Protein AF-A0A1Q7Z2W2-F1 (afdb_monomer_lite)

Structure (mmCIF, N/CA/C/O backbone):
data_AF-A0A1Q7Z2W2-F1
#
_entry.id   AF-A0A1Q7Z2W2-F1
#
loop_
_atom_site.group_PDB
_atom_site.id
_atom_site.type_symbol
_atom_site.label_atom_id
_atom_site.label_alt_id
_atom_site.label_comp_id
_atom_site.label_asym_id
_atom_site.label_entity_id
_atom_site.label_seq_id
_atom_site.pdbx_PDB_ins_code
_atom_site.Cartn_x
_atom_site.Cartn_y
_atom_site.Cartn_z
_atom_site.occupancy
_atom_site.B_iso_or_equiv
_atom_site.auth_seq_id
_atom_site.auth_comp_id
_atom_site.auth_asym_id
_atom_site.auth_atom_id
_atom_site.pdbx_PDB_model_num
ATOM 1 N N . MET A 1 1 ? -22.120 -17.305 -30.025 1.00 32.44 1 MET A N 1
ATOM 2 C CA . MET A 1 1 ? -21.123 -16.237 -29.806 1.00 32.44 1 MET A CA 1
ATOM 3 C C . MET A 1 1 ? -21.026 -16.032 -28.309 1.00 32.44 1 MET A C 1
ATOM 5 O O . MET A 1 1 ? -21.977 -15.545 -27.718 1.00 32.44 1 MET A O 1
ATOM 9 N N . ALA A 1 2 ? -19.974 -16.575 -27.697 1.00 29.53 2 ALA A N 1
ATOM 10 C CA . ALA A 1 2 ? -19.831 -16.630 -26.249 1.00 29.53 2 ALA A CA 1
ATOM 11 C C . ALA A 1 2 ? -19.408 -15.259 -25.716 1.00 29.53 2 ALA A C 1
ATOM 13 O O . ALA A 1 2 ? -18.370 -14.720 -26.095 1.00 29.53 2 ALA A O 1
ATOM 14 N N . THR A 1 3 ? -20.251 -14.703 -24.859 1.00 30.44 3 THR A N 1
ATOM 15 C CA . THR A 1 3 ? -20.021 -13.494 -24.083 1.00 30.44 3 THR A CA 1
ATOM 16 C C . THR A 1 3 ? -18.772 -13.697 -23.227 1.00 30.44 3 THR A C 1
ATOM 18 O O . THR A 1 3 ? -18.761 -14.539 -22.330 1.00 30.44 3 THR A O 1
ATOM 21 N N . HIS A 1 4 ? -17.702 -12.951 -23.507 1.00 30.05 4 HIS A N 1
ATOM 22 C CA . HIS A 1 4 ? -16.549 -12.848 -22.618 1.00 30.05 4 HIS A CA 1
ATOM 23 C C . HIS A 1 4 ? -16.972 -12.107 -21.347 1.00 30.05 4 HIS A C 1
ATOM 25 O O . HIS A 1 4 ? -16.803 -10.898 -21.219 1.00 30.05 4 HIS A O 1
ATOM 31 N N . MET A 1 5 ? -17.537 -12.847 -20.398 1.00 27.75 5 MET A N 1
ATOM 32 C CA . MET A 1 5 ? -17.659 -12.410 -19.016 1.00 27.75 5 MET A CA 1
ATOM 33 C C . MET A 1 5 ? -16.252 -12.494 -18.419 1.00 27.75 5 MET A C 1
ATOM 35 O O . MET A 1 5 ? -15.812 -13.532 -17.931 1.00 27.75 5 MET A O 1
ATOM 39 N N . LYS A 1 6 ? -15.493 -11.408 -18.578 1.00 29.56 6 LYS A N 1
ATOM 40 C CA . LYS A 1 6 ? -14.236 -11.179 -17.872 1.00 29.56 6 LYS A CA 1
ATOM 41 C C . LYS A 1 6 ? -14.623 -11.085 -16.396 1.00 29.56 6 LYS A C 1
ATOM 43 O O . LYS A 1 6 ? -15.075 -10.034 -15.958 1.00 29.56 6 LYS A O 1
ATOM 48 N N . ALA A 1 7 ? -14.568 -12.201 -15.671 1.00 31.08 7 ALA A N 1
ATOM 49 C CA . ALA A 1 7 ? -14.682 -12.171 -14.222 1.00 31.08 7 ALA A CA 1
ATOM 50 C C . ALA A 1 7 ? -13.607 -11.192 -13.736 1.00 31.08 7 ALA A C 1
ATOM 52 O O . ALA A 1 7 ? -12.415 -11.444 -13.935 1.00 31.08 7 ALA A O 1
ATOM 53 N N . LEU A 1 8 ? -14.022 -10.033 -13.215 1.00 37.69 8 LEU A N 1
ATOM 54 C CA . LEU A 1 8 ? -13.136 -9.223 -12.397 1.00 37.69 8 LEU A CA 1
ATOM 55 C C . LEU A 1 8 ? -12.717 -10.150 -11.258 1.00 37.69 8 LEU A C 1
ATOM 57 O O . LEU A 1 8 ? -13.549 -10.572 -10.463 1.00 37.69 8 LEU A O 1
ATOM 61 N N . VAL A 1 9 ? -11.452 -10.552 -11.245 1.00 58.72 9 VAL A N 1
ATOM 62 C CA . VAL A 1 9 ? -10.851 -11.030 -10.007 1.00 58.72 9 VAL A CA 1
ATOM 63 C C . VAL A 1 9 ? -10.760 -9.784 -9.140 1.00 58.72 9 VAL A C 1
ATOM 65 O O . VAL A 1 9 ? -10.160 -8.800 -9.584 1.00 58.72 9 VAL A O 1
ATOM 68 N N . ASP A 1 10 ? -11.406 -9.803 -7.976 1.00 72.56 10 ASP A N 1
ATOM 69 C CA . ASP A 1 10 ? -11.333 -8.700 -7.022 1.00 72.56 10 ASP A CA 1
ATOM 70 C C . ASP A 1 10 ? -9.851 -8.390 -6.760 1.00 72.56 10 ASP A C 1
ATOM 72 O O . ASP A 1 10 ? -9.063 -9.267 -6.398 1.00 72.56 10 ASP A O 1
ATOM 76 N N . LYS A 1 11 ? -9.445 -7.147 -7.039 1.00 87.06 11 LYS A N 1
ATOM 77 C CA . LYS A 1 11 ? -8.100 -6.649 -6.733 1.00 87.06 11 LYS A CA 1
ATOM 78 C C . LYS A 1 11 ? -7.942 -6.409 -5.237 1.00 87.06 11 LYS A C 1
ATOM 80 O O . LYS A 1 11 ? -6.812 -6.417 -4.774 1.00 87.06 11 LYS A O 1
ATOM 85 N N . VAL A 1 12 ? -9.038 -6.183 -4.515 1.00 92.31 12 VAL A N 1
ATOM 86 C CA . VAL A 1 12 ? -9.059 -5.982 -3.067 1.00 92.31 12 VAL A CA 1
ATOM 87 C C . VAL A 1 12 ? -9.674 -7.207 -2.403 1.00 92.31 12 VAL A C 1
ATOM 89 O O . VAL A 1 12 ? -10.854 -7.491 -2.590 1.00 92.31 12 VAL A O 1
ATOM 92 N N . THR A 1 13 ? -8.888 -7.920 -1.603 1.00 92.19 13 THR A N 1
ATOM 93 C CA . THR A 1 13 ? -9.351 -9.079 -0.828 1.00 92.19 13 THR A CA 1
ATOM 94 C C . THR A 1 13 ? -9.286 -8.757 0.656 1.00 92.19 13 THR A C 1
ATOM 96 O O . THR A 1 13 ? -8.299 -8.201 1.115 1.00 92.19 13 THR A O 1
ATOM 99 N N . ILE A 1 14 ? -10.316 -9.102 1.431 1.00 91.06 14 ILE A N 1
ATOM 100 C CA . ILE A 1 14 ? -10.245 -9.042 2.898 1.00 91.06 14 ILE A CA 1
ATOM 101 C C . ILE A 1 14 ? -9.836 -10.422 3.402 1.00 91.06 14 ILE A C 1
ATOM 103 O O . ILE A 1 14 ? -10.553 -11.398 3.177 1.00 91.06 14 ILE A O 1
ATOM 107 N N . GLU A 1 15 ? -8.710 -10.500 4.103 1.00 89.81 15 GLU A N 1
ATOM 108 C CA . GLU A 1 15 ? -8.291 -11.741 4.750 1.00 89.81 15 GLU A CA 1
ATOM 109 C C . GLU A 1 15 ? -9.184 -12.039 5.966 1.00 89.81 15 GLU A C 1
ATOM 111 O O . GLU A 1 15 ? -9.607 -11.121 6.679 1.00 89.81 15 GLU A O 1
ATOM 116 N N . PRO A 1 16 ? -9.494 -13.316 6.247 1.00 83.75 16 PRO A N 1
ATOM 117 C CA . PRO A 1 16 ? -10.268 -13.668 7.422 1.00 83.75 16 PRO A CA 1
ATOM 118 C C . PRO A 1 16 ? -9.488 -13.311 8.690 1.00 83.75 16 PRO A C 1
ATOM 120 O O . PRO A 1 16 ? -8.269 -13.484 8.774 1.00 83.75 16 PRO A O 1
ATOM 123 N N . SER A 1 17 ? -10.200 -12.862 9.723 1.00 81.12 17 SER A N 1
ATOM 124 C CA . SER A 1 17 ? -9.575 -12.699 11.033 1.00 81.12 17 SER A CA 1
ATOM 125 C C . SER A 1 17 ? -9.292 -14.073 11.635 1.00 81.12 17 SER A C 1
ATOM 127 O O . SER A 1 17 ? -10.211 -14.801 12.006 1.00 81.12 17 SER A O 1
ATOM 129 N N . LEU A 1 18 ? -8.010 -14.435 11.702 1.00 74.44 18 LEU A N 1
ATOM 130 C CA . LEU A 1 18 ? -7.553 -15.746 12.180 1.00 74.44 18 LEU A CA 1
ATOM 131 C C . LEU A 1 18 ? -7.418 -15.833 13.708 1.00 74.44 18 LEU A C 1
ATOM 133 O O . LEU A 1 18 ? -7.233 -16.927 14.230 1.00 74.44 18 LEU A O 1
ATOM 137 N N . LEU A 1 19 ? -7.460 -14.696 14.411 1.00 69.50 19 LEU A N 1
ATOM 138 C CA . LEU A 1 19 ? -7.293 -14.634 15.867 1.00 69.50 19 LEU A CA 1
ATOM 139 C C . LEU A 1 19 ? -8.653 -14.579 16.566 1.00 69.50 19 LEU A C 1
ATOM 141 O O . LEU A 1 19 ? -8.995 -15.474 17.335 1.00 69.50 19 LEU A O 1
ATOM 145 N N . THR A 1 20 ? -9.447 -13.559 16.234 1.00 77.44 20 THR A N 1
ATOM 146 C CA . THR A 1 20 ? -10.735 -13.283 16.879 1.00 77.44 20 THR A CA 1
ATOM 147 C C . THR A 1 20 ? -11.716 -12.718 15.853 1.00 77.44 20 THR A C 1
ATOM 149 O O . THR A 1 20 ? -11.325 -11.834 15.085 1.00 77.44 20 THR A O 1
ATOM 152 N N . PRO A 1 21 ? -12.985 -13.164 15.813 1.00 83.94 21 PRO A N 1
ATOM 153 C CA . PRO A 1 21 ? -13.994 -12.544 14.960 1.00 83.94 21 PRO A CA 1
ATOM 154 C C . PRO A 1 21 ? -14.099 -11.038 15.224 1.00 83.94 21 PRO A C 1
ATOM 156 O O . PRO A 1 21 ? -14.166 -10.610 16.376 1.00 83.94 21 PRO A O 1
ATOM 159 N N . LEU A 1 22 ? -14.122 -10.234 14.160 1.00 89.75 22 LEU A N 1
ATOM 160 C CA . LEU A 1 22 ? -14.329 -8.794 14.293 1.00 89.75 22 LEU A CA 1
ATOM 161 C C . LEU A 1 22 ? -15.770 -8.504 14.744 1.00 89.75 22 LEU A C 1
ATOM 163 O O . LEU A 1 22 ? -16.691 -9.187 14.284 1.00 89.75 22 LEU A O 1
ATOM 167 N N . PRO A 1 23 ? -16.001 -7.463 15.567 1.00 93.88 23 PRO A N 1
ATOM 168 C CA . PRO A 1 23 ? -17.350 -6.978 15.829 1.00 93.88 23 PRO A CA 1
ATOM 169 C C . PRO A 1 23 ? -18.078 -6.656 14.520 1.00 93.88 23 PRO A C 1
ATOM 171 O O . PRO A 1 23 ? -17.472 -6.118 13.591 1.00 93.88 23 PRO A O 1
ATOM 174 N N . GLU A 1 24 ? -19.384 -6.921 14.460 1.00 93.69 24 GLU A N 1
ATOM 175 C CA . GLU A 1 24 ? -20.184 -6.744 13.238 1.00 93.69 24 GLU A CA 1
ATOM 176 C C . GLU A 1 24 ? -20.047 -5.334 12.647 1.00 93.69 24 GLU A C 1
ATOM 178 O O . GLU A 1 24 ? -19.839 -5.182 11.445 1.00 93.69 24 GLU A O 1
ATOM 183 N N . SER A 1 25 ? -20.061 -4.300 13.494 1.00 94.12 25 SER A N 1
ATOM 184 C CA . SER A 1 25 ? -19.885 -2.910 13.058 1.00 94.12 25 SER A CA 1
ATOM 185 C C . SER A 1 25 ? -18.549 -2.667 12.347 1.00 94.12 25 SER A C 1
ATOM 187 O O . SER A 1 25 ? -18.505 -1.935 11.360 1.00 94.12 25 SER A O 1
ATOM 189 N N . VAL A 1 26 ? -17.474 -3.315 12.804 1.00 94.06 26 VAL A N 1
ATOM 190 C CA . VAL A 1 26 ? -16.140 -3.229 12.191 1.00 94.06 26 VAL A CA 1
ATOM 191 C C . VAL A 1 26 ? -16.108 -4.018 10.890 1.00 94.06 26 VAL A C 1
ATOM 193 O O . VAL A 1 26 ? -15.628 -3.504 9.887 1.00 94.06 26 VAL A O 1
ATOM 196 N N . ALA A 1 27 ? -16.664 -5.231 10.871 1.00 93.81 27 ALA A N 1
ATOM 197 C CA . ALA A 1 27 ? -16.719 -6.057 9.667 1.00 93.81 27 ALA A CA 1
ATOM 198 C C . ALA A 1 27 ? -17.516 -5.379 8.534 1.00 93.81 27 ALA A C 1
ATOM 200 O O . ALA A 1 27 ? -17.088 -5.388 7.379 1.00 93.81 27 ALA A O 1
ATOM 201 N N . VAL A 1 28 ? -18.647 -4.742 8.862 1.00 95.06 28 VAL A N 1
ATOM 202 C CA . VAL A 1 28 ? -19.463 -3.973 7.909 1.00 95.06 28 VAL A CA 1
ATOM 203 C C . VAL A 1 28 ? -18.706 -2.748 7.398 1.00 95.06 28 VAL A C 1
ATOM 205 O O . VAL A 1 28 ? -18.679 -2.517 6.187 1.00 95.06 28 VAL A O 1
ATOM 208 N N . ALA A 1 29 ? -18.066 -1.982 8.289 1.00 95.31 29 ALA A N 1
ATOM 209 C CA . ALA A 1 29 ? -17.251 -0.836 7.895 1.00 95.31 29 ALA A CA 1
ATOM 210 C C . ALA A 1 29 ? -16.102 -1.266 6.972 1.00 95.31 29 ALA A C 1
ATOM 212 O O . ALA A 1 29 ? -15.939 -0.693 5.898 1.00 95.31 29 ALA A O 1
ATOM 213 N N . LEU A 1 30 ? -15.376 -2.324 7.337 1.00 95.38 30 LEU A N 1
ATOM 214 C CA . LEU A 1 30 ? -14.264 -2.858 6.559 1.00 95.38 30 LEU A CA 1
ATOM 215 C C . LEU A 1 30 ? -14.704 -3.301 5.163 1.00 95.38 30 LEU A C 1
ATOM 217 O O . LEU A 1 30 ? -14.084 -2.923 4.174 1.00 95.38 30 LEU A O 1
ATOM 221 N N . LYS A 1 31 ? -15.814 -4.043 5.064 1.00 95.06 31 LYS A N 1
ATOM 222 C CA . LYS A 1 31 ? -16.372 -4.472 3.776 1.00 95.06 31 LYS A CA 1
ATOM 223 C C . LYS A 1 31 ? -16.754 -3.285 2.895 1.00 95.06 31 LYS A C 1
ATOM 225 O O . LYS A 1 31 ? -16.472 -3.297 1.697 1.00 95.06 31 LYS A O 1
ATOM 230 N N . ARG A 1 32 ? -17.377 -2.258 3.481 1.00 96.31 32 ARG A N 1
ATOM 231 C CA . ARG A 1 32 ? -17.720 -1.023 2.767 1.00 96.31 32 ARG A CA 1
ATOM 232 C C . ARG A 1 32 ? -16.467 -0.336 2.229 1.00 96.31 32 ARG A C 1
ATOM 234 O O . ARG A 1 32 ? -16.436 -0.016 1.047 1.00 96.31 32 ARG A O 1
ATOM 241 N N . GLN A 1 33 ? -15.436 -0.164 3.058 1.00 96.50 33 GLN A N 1
ATOM 242 C CA . GLN A 1 33 ? -14.217 0.523 2.627 1.00 96.50 33 GLN A CA 1
ATOM 243 C C . GLN A 1 33 ? -13.388 -0.289 1.630 1.00 96.50 33 GLN A C 1
ATOM 245 O O . GLN A 1 33 ? -12.864 0.282 0.683 1.00 96.50 33 GLN A O 1
ATOM 250 N N . ALA A 1 34 ? -13.332 -1.615 1.758 1.00 96.00 34 ALA A N 1
ATOM 251 C CA . ALA A 1 34 ? -12.696 -2.466 0.752 1.00 96.00 34 ALA A CA 1
ATOM 252 C C . ALA A 1 34 ? -13.410 -2.378 -0.608 1.00 96.00 34 ALA A C 1
ATOM 254 O O . ALA A 1 34 ? -12.756 -2.339 -1.647 1.00 96.00 34 ALA A O 1
ATOM 255 N N . THR A 1 35 ? -14.745 -2.288 -0.603 1.00 95.44 35 THR A N 1
ATOM 256 C CA . THR A 1 35 ? -15.536 -2.081 -1.828 1.00 95.44 35 THR A CA 1
ATOM 257 C C . THR A 1 35 ? -15.238 -0.711 -2.444 1.00 95.44 35 THR A C 1
ATOM 259 O O . THR A 1 35 ? -14.954 -0.626 -3.634 1.00 95.44 35 THR A O 1
ATOM 262 N N . ALA A 1 36 ? -15.215 0.351 -1.634 1.00 95.06 36 ALA A N 1
ATOM 263 C CA . ALA A 1 36 ? -14.870 1.692 -2.105 1.00 95.06 36 ALA A CA 1
ATOM 264 C C . ALA A 1 36 ? -13.437 1.757 -2.668 1.00 95.06 36 ALA A C 1
ATOM 266 O O . ALA A 1 36 ? -13.207 2.347 -3.721 1.00 95.06 36 ALA A O 1
ATOM 267 N N . LEU A 1 37 ? -12.476 1.092 -2.018 1.00 96.00 37 LEU A N 1
ATOM 268 C CA . LEU A 1 37 ? -11.104 0.973 -2.511 1.00 96.00 37 LEU A CA 1
ATOM 269 C C . LEU A 1 37 ? -11.056 0.230 -3.854 1.00 96.00 37 LEU A C 1
ATOM 271 O O . LEU A 1 37 ? -10.402 0.688 -4.788 1.00 96.00 37 LEU A O 1
ATOM 275 N N . GLN A 1 38 ? -11.796 -0.873 -3.988 1.00 95.44 38 GLN A N 1
ATOM 276 C CA . GLN A 1 38 ? -11.903 -1.635 -5.235 1.00 95.44 38 GLN A CA 1
ATOM 277 C C . GLN A 1 38 ? -12.439 -0.783 -6.397 1.00 95.44 38 GLN A C 1
ATOM 279 O O . GLN A 1 38 ? -11.963 -0.920 -7.527 1.00 95.44 38 GLN A O 1
ATOM 284 N N . GLU A 1 39 ? -13.409 0.091 -6.128 1.00 94.06 39 GLU A N 1
ATOM 285 C CA . GLU A 1 39 ? -13.972 1.037 -7.099 1.00 94.06 39 GLU A CA 1
ATOM 286 C C . GLU A 1 39 ? -13.021 2.201 -7.416 1.00 94.06 39 GLU A C 1
ATOM 288 O O . GLU A 1 39 ? -13.049 2.737 -8.525 1.00 94.06 39 GLU A O 1
ATOM 293 N N . ARG A 1 40 ? -12.150 2.567 -6.468 1.00 93.69 40 ARG A N 1
ATOM 294 C CA . ARG A 1 40 ? -11.155 3.637 -6.610 1.00 93.69 40 ARG A CA 1
ATOM 295 C C . ARG A 1 40 ? -9.934 3.221 -7.427 1.00 93.69 40 ARG A C 1
ATOM 297 O O . ARG A 1 40 ? -9.421 4.031 -8.196 1.00 93.69 40 ARG A O 1
ATOM 304 N N . LEU A 1 41 ? -9.475 1.973 -7.295 1.00 94.94 41 LEU A N 1
ATOM 305 C CA . LEU A 1 41 ? -8.249 1.487 -7.944 1.00 94.94 41 LEU A CA 1
ATOM 306 C C . LEU A 1 41 ? -8.162 1.768 -9.458 1.00 94.94 41 LEU A C 1
ATOM 308 O O . LEU A 1 41 ? -7.089 2.161 -9.900 1.00 94.94 41 LEU A O 1
ATOM 312 N N . PRO A 1 42 ? -9.231 1.652 -10.271 1.00 95.31 42 PRO A N 1
ATOM 313 C CA . PRO A 1 42 ? -9.173 2.019 -11.688 1.00 95.31 42 PRO A CA 1
ATOM 314 C C . PRO A 1 42 ? -8.816 3.488 -11.961 1.00 95.31 42 PRO A C 1
ATOM 316 O O . PRO A 1 42 ? -8.213 3.781 -12.993 1.00 95.31 42 PRO A O 1
ATOM 319 N N . LEU A 1 43 ? -9.180 4.415 -11.067 1.00 94.88 43 LEU A N 1
ATOM 320 C CA . LEU A 1 43 ? -8.805 5.829 -11.188 1.00 94.88 43 LEU A CA 1
ATOM 321 C C . LEU A 1 43 ? -7.309 6.009 -10.930 1.00 94.88 43 LEU A C 1
ATOM 323 O O . LEU A 1 43 ? -6.635 6.713 -11.679 1.00 94.88 43 LEU A O 1
ATOM 327 N N . LEU A 1 44 ? -6.791 5.314 -9.916 1.00 95.75 44 LEU A N 1
ATOM 328 C CA . LEU A 1 44 ? -5.368 5.307 -9.600 1.00 95.75 44 LEU A CA 1
ATOM 329 C C . LEU A 1 44 ? -4.554 4.625 -10.713 1.00 95.75 44 LEU A C 1
ATOM 331 O O . LEU A 1 44 ? -3.544 5.172 -11.141 1.00 95.75 44 LEU A O 1
ATOM 335 N N . ASP A 1 45 ? -5.033 3.500 -11.257 1.00 96.75 45 ASP A N 1
ATOM 336 C CA . ASP A 1 45 ? -4.437 2.825 -12.420 1.00 96.75 45 ASP A CA 1
ATOM 337 C C . ASP A 1 45 ? -4.317 3.789 -13.617 1.00 96.75 45 ASP A C 1
ATOM 339 O O . ASP A 1 45 ? -3.297 3.824 -14.310 1.00 96.75 45 ASP A O 1
ATOM 343 N N . ALA A 1 46 ? -5.367 4.581 -13.867 1.00 96.88 46 ALA A N 1
ATOM 344 C CA . ALA A 1 46 ? -5.394 5.557 -14.951 1.00 96.88 46 ALA A CA 1
ATOM 345 C C . ALA A 1 46 ? -4.413 6.715 -14.717 1.00 96.88 46 ALA A C 1
ATOM 347 O O . ALA A 1 46 ? -3.709 7.101 -15.650 1.00 96.88 46 ALA A O 1
ATOM 348 N N . GLU A 1 47 ? -4.337 7.244 -13.492 1.00 97.12 47 GLU A N 1
ATOM 349 C CA . GLU A 1 47 ? -3.406 8.322 -13.135 1.00 97.12 47 GLU A CA 1
ATOM 350 C C . GLU A 1 47 ? -1.942 7.857 -13.197 1.00 97.12 47 GLU A C 1
ATOM 352 O O . GLU A 1 47 ? -1.086 8.554 -13.743 1.00 97.12 47 GLU A O 1
ATOM 357 N N . LEU A 1 48 ? -1.658 6.648 -12.708 1.00 96.25 48 LEU A N 1
ATOM 358 C CA . LEU A 1 48 ? -0.332 6.038 -12.772 1.00 96.25 48 LEU A CA 1
ATOM 359 C C . LEU A 1 48 ? 0.023 5.581 -14.191 1.00 96.25 48 LEU A C 1
ATOM 361 O O . LEU A 1 48 ? 1.199 5.427 -14.513 1.00 96.25 48 LEU A O 1
ATOM 365 N N . GLY A 1 49 ? -0.957 5.305 -15.053 1.00 95.81 49 GLY A N 1
ATOM 366 C CA . GLY A 1 49 ? -0.746 4.668 -16.357 1.00 95.81 49 GLY A CA 1
ATOM 367 C C . GLY A 1 49 ? -0.144 3.257 -16.257 1.00 95.81 49 GLY A C 1
ATOM 368 O O . GLY A 1 49 ? 0.487 2.786 -17.206 1.00 95.81 49 GLY A O 1
ATOM 369 N N . LEU A 1 50 ? -0.281 2.616 -15.096 1.00 95.31 50 LEU A N 1
ATOM 370 C CA . LEU A 1 50 ? 0.164 1.264 -14.765 1.00 95.31 50 LEU A CA 1
ATOM 371 C C . LEU A 1 50 ? -0.910 0.602 -13.906 1.00 95.31 50 LEU A C 1
ATOM 373 O O . LEU A 1 50 ? -1.687 1.271 -13.238 1.00 95.31 50 LEU A O 1
ATOM 377 N N . VAL A 1 51 ? -0.950 -0.725 -13.925 1.00 93.56 51 VAL A N 1
ATOM 378 C CA . VAL A 1 51 ? -1.903 -1.486 -13.117 1.00 93.56 51 VAL A CA 1
ATOM 379 C C . VAL A 1 51 ? -1.365 -1.561 -11.688 1.00 93.56 51 VAL A C 1
ATOM 381 O O . VAL A 1 51 ? -0.307 -2.140 -11.460 1.00 93.56 51 VAL A O 1
ATOM 384 N N . TYR A 1 52 ? -2.100 -1.006 -10.728 1.00 94.88 52 TYR A N 1
ATOM 385 C CA . TYR A 1 52 ? -1.802 -1.120 -9.304 1.00 94.88 52 TYR A CA 1
ATOM 386 C C . TYR A 1 52 ? -1.867 -2.597 -8.871 1.00 94.88 52 TYR A C 1
ATOM 388 O O . TYR A 1 52 ? -2.763 -3.320 -9.350 1.00 94.88 52 TYR A O 1
ATOM 396 N N . PRO A 1 53 ? -0.943 -3.066 -8.006 1.00 93.00 53 PRO A N 1
ATOM 397 C CA . PRO A 1 53 ? -0.922 -4.451 -7.546 1.00 93.00 53 PRO A CA 1
ATOM 398 C C . PRO A 1 53 ? -2.197 -4.802 -6.759 1.00 93.00 53 PRO A C 1
ATOM 400 O O . PRO A 1 53 ? -2.918 -3.914 -6.305 1.00 93.00 53 PRO A O 1
ATOM 403 N N . PRO A 1 54 ? -2.520 -6.094 -6.588 1.00 93.25 54 PRO A N 1
ATOM 404 C CA . PRO A 1 54 ? -3.589 -6.502 -5.682 1.00 93.25 54 PRO A CA 1
ATOM 405 C C . PRO A 1 54 ? -3.357 -5.970 -4.261 1.00 93.25 54 PRO A C 1
ATOM 407 O O . PRO A 1 54 ? -2.211 -5.866 -3.820 1.00 93.25 54 PRO A O 1
ATOM 410 N N . ILE A 1 55 ? -4.447 -5.672 -3.560 1.00 95.00 55 ILE A N 1
ATOM 411 C CA . ILE A 1 55 ? -4.461 -5.236 -2.168 1.00 95.00 55 ILE A CA 1
ATOM 412 C C . ILE A 1 55 ? -5.132 -6.308 -1.318 1.00 95.00 55 ILE A C 1
ATOM 414 O O . ILE A 1 55 ? -6.245 -6.753 -1.595 1.00 95.00 55 ILE A O 1
ATOM 418 N N . ASP A 1 56 ? -4.473 -6.672 -0.236 1.00 93.12 56 ASP A N 1
ATOM 419 C CA . ASP A 1 56 ? -4.982 -7.567 0.777 1.00 93.12 56 ASP A CA 1
ATOM 420 C C . ASP A 1 56 ? -5.204 -6.797 2.067 1.00 93.12 56 ASP A C 1
ATOM 422 O O . ASP A 1 56 ? -4.276 -6.295 2.694 1.00 93.12 56 ASP A O 1
ATOM 426 N N . VAL A 1 57 ? -6.459 -6.699 2.472 1.00 94.50 57 VAL A N 1
ATOM 427 C CA . VAL A 1 57 ? -6.848 -6.010 3.688 1.00 94.50 57 VAL A CA 1
ATOM 428 C C . VAL A 1 57 ? -6.737 -6.981 4.852 1.00 94.50 57 VAL A C 1
ATOM 430 O O . VAL A 1 57 ? -7.517 -7.932 4.965 1.00 94.50 57 VAL A O 1
ATOM 433 N N . LEU A 1 58 ? -5.766 -6.739 5.729 1.00 92.94 58 LEU A N 1
ATOM 434 C CA . LEU A 1 58 ? -5.553 -7.543 6.922 1.00 92.94 58 LEU A CA 1
ATOM 435 C C . LEU A 1 58 ? -6.362 -6.974 8.097 1.00 92.94 58 LEU A C 1
ATOM 437 O O . LEU A 1 58 ? -6.207 -5.797 8.427 1.00 92.94 58 LEU A O 1
ATOM 441 N N . PRO A 1 59 ? -7.195 -7.785 8.778 1.00 94.00 59 PRO A N 1
ATOM 442 C CA . PRO A 1 59 ? -8.038 -7.349 9.892 1.00 94.00 59 PRO A CA 1
ATOM 443 C C . PRO A 1 59 ? -7.250 -7.212 11.205 1.00 94.00 59 PRO A C 1
ATOM 445 O O . PRO A 1 59 ? -7.652 -7.752 12.235 1.00 94.00 59 PRO A O 1
ATOM 448 N N . VAL A 1 60 ? -6.099 -6.540 11.160 1.00 92.19 60 VAL A N 1
ATOM 449 C CA . VAL A 1 60 ? -5.195 -6.341 12.297 1.00 92.19 60 VAL A CA 1
ATOM 450 C C . VAL A 1 60 ? -4.580 -4.945 12.255 1.00 92.19 60 VAL A C 1
ATOM 452 O O . VAL A 1 60 ? -4.369 -4.402 11.172 1.00 92.19 60 VAL A O 1
ATOM 455 N N . LEU A 1 61 ? -4.245 -4.403 13.423 1.00 90.94 61 LEU A N 1
ATOM 456 C CA . LEU A 1 61 ? -3.248 -3.339 13.547 1.00 90.94 61 LEU A CA 1
ATOM 457 C C . LEU A 1 61 ? -1.846 -3.953 13.449 1.00 90.94 61 LEU A C 1
ATOM 459 O O . LEU A 1 61 ? -1.589 -4.990 14.061 1.00 90.94 61 LEU A O 1
ATOM 463 N N . MET A 1 62 ? -0.947 -3.326 12.694 1.00 87.62 62 MET A N 1
ATOM 464 C CA . MET A 1 62 ? 0.463 -3.706 12.668 1.00 87.62 62 MET A CA 1
ATOM 465 C C . MET A 1 62 ? 1.258 -2.803 13.612 1.00 87.62 62 MET A C 1
ATOM 467 O O . MET A 1 62 ? 1.196 -1.583 13.486 1.00 87.62 62 MET A O 1
ATOM 471 N N . GLU A 1 63 ? 1.987 -3.409 14.545 1.00 81.25 63 GLU A N 1
ATOM 472 C CA . GLU A 1 63 ? 2.718 -2.714 15.609 1.00 81.25 63 GLU A CA 1
ATOM 473 C C . GLU A 1 63 ? 4.224 -2.691 15.323 1.00 81.25 63 GLU A C 1
ATOM 475 O O . GLU A 1 63 ? 4.823 -3.737 15.046 1.00 81.25 63 GLU A O 1
ATOM 480 N N . THR A 1 64 ? 4.859 -1.524 15.452 1.00 71.56 64 THR A N 1
ATOM 481 C CA . THR A 1 64 ? 6.323 -1.408 15.501 1.00 71.56 64 THR A CA 1
ATOM 482 C C . THR A 1 64 ? 6.808 -1.364 16.954 1.00 71.56 64 THR A C 1
ATOM 484 O O . THR A 1 64 ? 6.212 -0.691 17.798 1.00 71.56 64 THR A O 1
ATOM 487 N N . PRO A 1 65 ? 7.896 -2.071 17.312 1.00 65.81 65 PRO A N 1
ATOM 488 C CA . PRO A 1 65 ? 8.450 -1.983 18.659 1.00 65.81 65 PRO A CA 1
ATOM 489 C C . PRO A 1 65 ? 8.847 -0.548 19.028 1.00 65.81 65 PRO A C 1
ATOM 491 O O . PRO A 1 65 ? 9.638 0.094 18.339 1.00 65.81 65 PRO A O 1
ATOM 494 N N . GLY A 1 66 ? 8.313 -0.055 20.149 1.00 60.41 66 GLY A N 1
ATOM 495 C CA . GLY A 1 66 ? 8.639 1.269 20.688 1.00 60.41 66 GLY A CA 1
ATOM 496 C C . GLY A 1 66 ? 7.823 2.432 20.118 1.00 60.41 66 GLY A C 1
ATOM 497 O O . GLY A 1 66 ? 7.999 3.553 20.591 1.00 60.41 66 GLY A O 1
ATOM 498 N N . ASN A 1 67 ? 6.908 2.186 19.177 1.00 63.62 67 ASN A N 1
ATOM 499 C CA . ASN A 1 67 ? 5.989 3.195 18.664 1.00 63.62 67 ASN A CA 1
ATOM 500 C C . ASN A 1 67 ? 4.547 2.664 18.709 1.00 63.62 67 ASN A C 1
ATOM 502 O O . ASN A 1 67 ? 4.282 1.485 18.502 1.00 63.62 67 ASN A O 1
ATOM 506 N N . VAL A 1 68 ? 3.606 3.549 19.035 1.00 55.81 68 VAL A N 1
ATOM 507 C CA . VAL A 1 68 ? 2.162 3.260 18.978 1.00 55.81 68 VAL A CA 1
ATOM 508 C C . VAL A 1 68 ? 1.600 3.616 17.591 1.00 55.81 68 VAL A C 1
ATOM 510 O O . VAL A 1 68 ? 0.428 3.379 17.312 1.00 55.81 68 VAL A O 1
ATOM 513 N N . GLY A 1 69 ? 2.431 4.190 16.714 1.00 61.16 69 GLY A N 1
ATOM 514 C CA . GLY A 1 69 ? 2.107 4.534 15.337 1.00 61.16 69 GLY A CA 1
ATOM 515 C C . GLY A 1 69 ? 1.615 3.329 14.542 1.00 61.16 69 GLY A C 1
ATOM 516 O O . GLY A 1 69 ? 2.169 2.233 14.624 1.00 61.16 69 GLY A O 1
ATOM 517 N N . ALA A 1 70 ? 0.544 3.535 13.783 1.00 72.94 70 ALA A N 1
ATOM 518 C CA . ALA A 1 70 ? 0.004 2.508 12.912 1.00 72.94 70 ALA A CA 1
ATOM 519 C C . ALA A 1 70 ? 0.751 2.502 11.578 1.00 72.94 70 ALA A C 1
ATOM 521 O O . ALA A 1 70 ? 0.659 3.464 10.819 1.00 72.94 70 ALA A O 1
ATOM 522 N N . ILE A 1 71 ? 1.403 1.390 11.235 1.00 84.50 71 ILE A N 1
ATOM 523 C CA . ILE A 1 71 ? 1.748 1.144 9.831 1.00 84.50 71 ILE A CA 1
ATOM 524 C C . ILE A 1 71 ? 0.427 1.039 9.061 1.00 84.50 71 ILE A C 1
ATOM 526 O O . ILE A 1 71 ? -0.470 0.302 9.475 1.00 84.50 71 ILE A O 1
ATOM 530 N N . HIS A 1 72 ? 0.286 1.797 7.971 1.00 90.25 72 HIS A N 1
ATOM 531 C CA . HIS A 1 72 ? -0.964 1.868 7.205 1.00 90.25 72 HIS A CA 1
ATOM 532 C C . HIS A 1 72 ? -1.091 0.765 6.162 1.00 90.25 72 HIS A C 1
ATOM 534 O O . HIS A 1 72 ? -2.158 0.159 6.000 1.00 90.25 72 HIS A O 1
ATOM 540 N N . ALA A 1 73 ? 0.012 0.485 5.485 1.00 91.56 73 ALA A 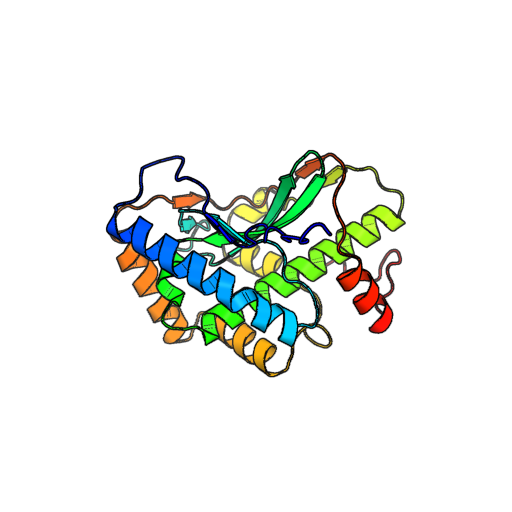N 1
ATOM 541 C CA . ALA A 1 73 ? 0.142 -0.583 4.522 1.00 91.56 73 ALA A CA 1
ATOM 542 C C . ALA A 1 73 ? 1.606 -1.036 4.450 1.00 91.56 73 ALA A C 1
ATOM 544 O O . ALA A 1 73 ? 2.469 -0.473 5.119 1.00 91.56 73 ALA A O 1
ATOM 545 N N . ARG A 1 74 ? 1.855 -2.125 3.726 1.00 87.75 74 ARG A N 1
ATOM 546 C CA . ARG A 1 74 ? 3.200 -2.570 3.363 1.00 87.75 74 ARG A CA 1
ATOM 547 C C . ARG A 1 74 ? 3.161 -3.459 2.135 1.00 87.75 74 ARG A C 1
ATOM 549 O O . ARG A 1 74 ? 2.149 -4.100 1.844 1.00 87.75 74 ARG A O 1
ATOM 556 N N . MET A 1 75 ? 4.313 -3.668 1.516 1.00 87.19 75 MET A N 1
ATOM 557 C CA . MET A 1 75 ? 4.458 -4.700 0.494 1.00 87.19 75 MET A CA 1
ATOM 558 C C . MET A 1 75 ? 4.515 -6.115 1.080 1.00 87.19 75 MET A C 1
ATOM 560 O O . MET A 1 75 ? 5.150 -6.382 2.100 1.00 87.19 75 MET A O 1
ATOM 564 N N . SER A 1 76 ? 3.906 -7.057 0.366 1.00 84.88 76 SER A N 1
ATOM 565 C CA . SER A 1 76 ? 3.945 -8.487 0.660 1.00 84.88 76 SER A CA 1
ATOM 566 C C . SER A 1 76 ? 4.147 -9.321 -0.607 1.00 84.88 76 SER A C 1
ATOM 568 O O . SER A 1 76 ? 3.963 -8.861 -1.738 1.00 84.88 76 SER A O 1
ATOM 570 N N . LEU A 1 77 ? 4.533 -10.583 -0.414 1.00 83.50 77 LEU A N 1
ATOM 571 C CA . LEU A 1 77 ? 4.609 -11.583 -1.473 1.00 83.50 77 LEU A CA 1
ATOM 572 C C . LEU A 1 77 ? 3.541 -12.650 -1.240 1.00 83.50 77 LEU A C 1
ATOM 574 O O . LEU A 1 77 ? 3.583 -13.369 -0.242 1.00 83.50 77 LEU A O 1
ATOM 578 N N . LYS A 1 78 ? 2.618 -12.800 -2.191 1.00 79.94 78 LYS A N 1
ATOM 579 C CA . LYS A 1 78 ? 1.536 -13.786 -2.122 1.00 79.94 78 LYS A CA 1
ATOM 580 C C . LYS A 1 78 ? 1.628 -14.826 -3.216 1.00 79.94 78 LYS A C 1
ATOM 582 O O . LYS A 1 78 ? 1.748 -14.508 -4.396 1.00 79.94 78 LYS A O 1
ATOM 587 N N . SER A 1 79 ? 1.530 -16.089 -2.819 1.00 77.31 79 SER A N 1
ATOM 588 C CA . SER A 1 79 ? 1.528 -17.234 -3.727 1.00 77.31 79 SER A CA 1
ATOM 589 C C . SER A 1 79 ? 0.108 -17.585 -4.149 1.00 77.31 79 SER A C 1
ATOM 591 O O . SER A 1 79 ? -0.693 -18.029 -3.333 1.00 77.31 79 SER A O 1
ATOM 593 N N . PHE A 1 80 ? -0.188 -17.453 -5.439 1.00 68.81 80 PHE A N 1
ATOM 594 C CA . PHE A 1 80 ? -1.451 -17.868 -6.037 1.00 68.81 80 PHE A CA 1
ATOM 595 C C . PHE A 1 80 ? -1.200 -18.913 -7.125 1.00 68.81 80 PHE A C 1
ATOM 597 O O . PHE A 1 80 ? -0.477 -18.660 -8.088 1.00 68.81 80 PHE A O 1
ATOM 604 N N . ALA A 1 81 ? -1.798 -20.100 -6.975 1.00 73.88 81 ALA A N 1
ATOM 605 C CA . ALA A 1 81 ? -1.662 -21.211 -7.925 1.00 73.88 81 ALA A CA 1
ATOM 606 C C . ALA A 1 81 ? -0.194 -21.542 -8.295 1.00 73.88 81 ALA A C 1
ATOM 608 O O . ALA A 1 81 ? 0.124 -21.825 -9.448 1.00 73.88 81 ALA A O 1
ATOM 609 N N . GLY A 1 82 ? 0.718 -21.472 -7.316 1.00 73.69 82 GLY A N 1
ATOM 610 C CA . GLY A 1 82 ? 2.149 -21.743 -7.511 1.00 73.69 82 GLY A CA 1
ATOM 611 C C . GLY A 1 82 ? 2.948 -20.609 -8.165 1.00 73.69 82 GLY A C 1
ATOM 612 O O . GLY A 1 82 ? 4.135 -20.787 -8.437 1.00 73.69 82 GLY A O 1
ATOM 613 N N . ILE A 1 83 ? 2.324 -19.452 -8.407 1.00 77.06 83 ILE A N 1
ATOM 614 C CA . ILE A 1 83 ? 2.989 -18.227 -8.855 1.00 77.06 83 ILE A CA 1
ATOM 615 C C . ILE A 1 83 ? 2.907 -17.205 -7.734 1.00 77.06 83 ILE A C 1
ATOM 617 O O . ILE A 1 83 ? 1.818 -16.821 -7.310 1.00 77.06 83 ILE A O 1
ATOM 621 N N . THR A 1 84 ? 4.055 -16.720 -7.290 1.00 83.50 84 THR A N 1
ATOM 622 C CA . THR A 1 84 ? 4.106 -15.638 -6.315 1.00 83.50 84 THR A CA 1
ATOM 623 C C . THR A 1 84 ? 4.023 -14.308 -7.015 1.00 83.50 84 THR A C 1
ATOM 625 O O . THR A 1 84 ? 4.567 -14.127 -8.101 1.00 83.50 84 THR A O 1
ATOM 628 N N . ARG A 1 85 ? 3.290 -13.381 -6.423 1.00 84.38 85 ARG A N 1
ATOM 629 C CA . ARG A 1 85 ? 3.085 -12.029 -6.916 1.00 84.38 85 ARG A CA 1
ATOM 630 C C . ARG A 1 85 ? 3.331 -11.074 -5.770 1.00 84.38 85 ARG A C 1
ATOM 632 O O . ARG A 1 85 ? 3.182 -11.444 -4.608 1.00 84.38 85 ARG A O 1
ATOM 639 N N . ILE A 1 86 ? 3.702 -9.860 -6.122 1.00 88.12 86 ILE A N 1
ATOM 640 C CA . ILE A 1 86 ? 3.743 -8.775 -5.163 1.00 88.12 86 ILE A CA 1
ATOM 641 C C . ILE A 1 86 ? 2.306 -8.271 -4.943 1.00 88.12 86 ILE A C 1
ATOM 643 O O . ILE A 1 86 ? 1.547 -8.149 -5.908 1.00 88.12 86 ILE A O 1
ATOM 647 N N . ALA A 1 87 ? 1.944 -8.014 -3.691 1.00 90.69 87 ALA A N 1
ATOM 648 C CA . ALA A 1 87 ? 0.671 -7.431 -3.278 1.00 90.69 87 ALA A CA 1
ATOM 649 C C . ALA A 1 87 ? 0.917 -6.382 -2.187 1.00 90.69 87 ALA A C 1
ATOM 651 O O . ALA A 1 87 ? 1.939 -6.433 -1.503 1.00 90.69 87 ALA A O 1
ATOM 652 N N . VAL A 1 88 ? -0.014 -5.453 -2.012 1.00 93.12 88 VAL A N 1
ATOM 653 C CA . VAL A 1 88 ? -0.007 -4.507 -0.889 1.00 93.12 88 VAL A CA 1
ATOM 654 C C . VAL A 1 88 ? -0.863 -5.093 0.225 1.00 93.12 88 VAL A C 1
ATOM 656 O O . VAL A 1 88 ? -2.029 -5.398 0.011 1.00 93.12 88 VAL A O 1
ATOM 659 N N . GLU A 1 89 ? -0.311 -5.256 1.418 1.00 93.31 89 GLU A N 1
ATOM 660 C CA . GLU A 1 89 ? -1.092 -5.514 2.624 1.00 93.31 89 GLU A CA 1
ATOM 661 C C . GLU A 1 89 ? -1.527 -4.178 3.213 1.00 93.31 89 GLU A C 1
ATOM 663 O O . GLU A 1 89 ? -0.689 -3.420 3.684 1.00 93.31 89 GLU A O 1
ATOM 668 N N . MET A 1 90 ? -2.827 -3.892 3.204 1.00 94.75 90 MET A N 1
ATOM 669 C CA . MET A 1 90 ? -3.389 -2.717 3.865 1.00 94.75 90 MET A CA 1
ATOM 670 C C . MET A 1 90 ? -4.011 -3.121 5.199 1.00 94.75 90 MET A C 1
ATOM 672 O O . MET A 1 90 ? -4.733 -4.115 5.285 1.00 94.75 90 MET A O 1
ATOM 676 N N . PHE A 1 91 ? -3.772 -2.351 6.254 1.00 94.31 91 PHE A N 1
ATOM 677 C CA . PHE A 1 91 ? -4.278 -2.691 7.579 1.00 94.31 91 PHE A CA 1
ATOM 678 C C . PHE A 1 91 ? -5.675 -2.104 7.798 1.00 94.31 91 PHE A C 1
ATOM 680 O O . PHE A 1 91 ? -5.931 -0.924 7.556 1.00 94.31 91 PHE A O 1
ATOM 687 N N . ALA A 1 92 ? -6.603 -2.947 8.256 1.00 94.81 92 ALA A N 1
ATOM 688 C CA . ALA A 1 92 ? -8.004 -2.593 8.472 1.00 94.81 92 ALA A CA 1
ATOM 689 C C . ALA A 1 92 ? -8.238 -1.302 9.282 1.00 94.81 92 ALA A C 1
ATOM 691 O O . ALA A 1 92 ? -9.077 -0.513 8.839 1.00 94.81 92 ALA A O 1
ATOM 692 N N . PRO A 1 93 ? -7.546 -1.036 10.413 1.00 94.44 93 PRO A N 1
ATOM 693 C CA . PRO A 1 93 ? -7.728 0.222 11.135 1.00 94.44 93 PRO A CA 1
ATOM 694 C C . PRO A 1 93 ? -7.435 1.442 10.261 1.00 94.44 93 PRO A C 1
ATOM 696 O O . PRO A 1 93 ? -8.222 2.384 10.254 1.00 94.44 93 PRO A O 1
ATOM 699 N N . SER A 1 94 ? -6.368 1.399 9.464 1.00 94.25 94 SER A N 1
ATOM 700 C CA . SER A 1 94 ? -5.995 2.495 8.570 1.00 94.25 94 SER A CA 1
ATOM 701 C C . SER A 1 94 ? -6.982 2.655 7.422 1.00 94.25 94 SER A C 1
ATOM 703 O O . SER A 1 94 ? -7.426 3.767 7.166 1.00 94.25 94 SER A O 1
ATOM 705 N N . LEU A 1 95 ? -7.421 1.564 6.787 1.00 95.56 95 LEU A N 1
ATOM 706 C CA . LEU A 1 95 ? -8.444 1.643 5.736 1.00 95.56 95 LEU A CA 1
ATOM 707 C C . LEU A 1 95 ? -9.770 2.227 6.254 1.00 95.56 95 LEU A C 1
ATOM 709 O O . LEU A 1 95 ? -10.442 2.971 5.543 1.00 95.56 95 LEU A O 1
ATOM 713 N N . ILE A 1 96 ? -10.158 1.898 7.489 1.00 95.62 96 ILE A N 1
ATOM 714 C CA . ILE A 1 96 ? -11.365 2.452 8.109 1.00 95.62 96 ILE A CA 1
ATOM 715 C C . ILE A 1 96 ? -11.173 3.932 8.453 1.00 95.62 96 ILE A C 1
ATOM 717 O O . ILE A 1 96 ? -12.057 4.727 8.145 1.00 95.62 96 ILE A O 1
ATOM 721 N N . ALA A 1 97 ? -10.048 4.304 9.062 1.00 93.88 97 ALA A N 1
ATOM 722 C CA . ALA A 1 97 ? -9.796 5.676 9.500 1.00 93.88 97 ALA A CA 1
ATOM 723 C C . ALA A 1 97 ? -9.570 6.647 8.323 1.00 93.88 97 ALA A C 1
ATOM 725 O O . ALA A 1 97 ? -9.976 7.804 8.381 1.00 93.88 97 ALA A O 1
ATOM 726 N N . LEU A 1 98 ? -9.011 6.162 7.210 1.00 94.12 98 LEU A N 1
ATOM 727 C CA . LEU A 1 98 ? -8.817 6.928 5.973 1.00 94.12 98 LEU A CA 1
ATOM 728 C C . LEU A 1 98 ? -10.093 7.073 5.128 1.00 94.12 98 LEU A C 1
ATOM 730 O O . LEU A 1 98 ? -10.074 7.763 4.109 1.00 94.12 98 LEU A O 1
ATOM 734 N N . ALA A 1 99 ? -11.205 6.444 5.524 1.00 90.75 99 ALA A N 1
ATOM 735 C CA . ALA A 1 99 ? -12.449 6.441 4.754 1.00 90.75 99 ALA A CA 1
ATOM 736 C C . ALA A 1 99 ? -12.917 7.848 4.354 1.00 90.75 99 ALA A C 1
A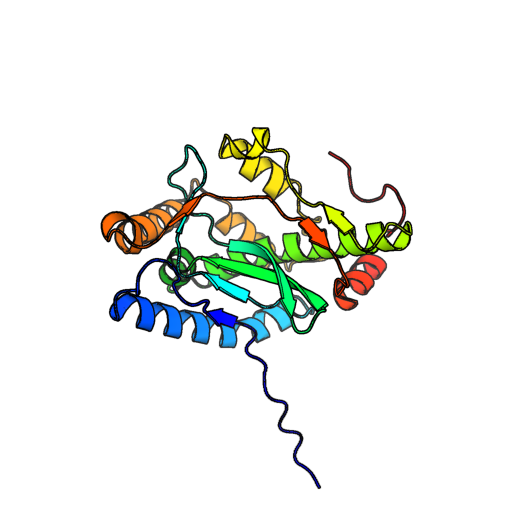TOM 738 O O . ALA A 1 99 ? -13.334 8.061 3.213 1.00 90.75 99 ALA A O 1
ATOM 739 N N . ASP A 1 100 ? -12.791 8.804 5.272 1.00 87.75 100 ASP A N 1
ATOM 740 C CA . ASP A 1 100 ? -13.249 10.180 5.082 1.00 87.75 100 ASP A CA 1
ATOM 741 C C . ASP A 1 100 ? -12.140 11.113 4.554 1.00 87.75 100 ASP A C 1
ATOM 743 O O . ASP A 1 100 ? -12.398 12.283 4.277 1.00 87.75 100 ASP A O 1
ATOM 747 N N . ASN A 1 101 ? -10.917 10.601 4.352 1.00 92.50 101 ASN A N 1
ATOM 748 C CA . ASN A 1 101 ? -9.782 11.352 3.812 1.00 92.50 101 ASN A CA 1
ATOM 749 C C . ASN A 1 101 ? -9.149 10.625 2.616 1.00 92.50 101 ASN A C 1
ATOM 751 O O . ASN A 1 101 ? -8.072 10.034 2.684 1.00 92.50 101 ASN A O 1
ATOM 755 N N . GLN A 1 102 ? -9.850 10.698 1.486 1.00 92.38 102 GLN A N 1
ATOM 756 C CA . GLN A 1 102 ? -9.458 10.041 0.237 1.00 92.38 102 GLN A CA 1
ATOM 757 C C . GLN A 1 102 ? -8.131 10.553 -0.345 1.00 92.38 102 GLN A C 1
ATOM 759 O O . GLN A 1 102 ? -7.456 9.817 -1.059 1.00 92.38 102 GLN A O 1
ATOM 764 N N . ASP A 1 103 ? -7.758 11.796 -0.047 1.00 95.00 103 ASP A N 1
ATOM 765 C CA . ASP A 1 103 ? -6.472 12.364 -0.454 1.00 95.00 103 ASP A CA 1
ATOM 766 C C . ASP A 1 103 ? -5.314 11.722 0.316 1.00 95.00 103 ASP A C 1
ATOM 768 O O . ASP A 1 103 ? -4.293 11.379 -0.277 1.00 95.00 103 ASP A O 1
ATOM 772 N N . LEU A 1 104 ? -5.488 11.509 1.622 1.00 93.75 104 LEU A N 1
ATOM 773 C CA . LEU A 1 104 ? -4.497 10.823 2.447 1.00 93.75 104 LEU A CA 1
ATOM 774 C C . LEU A 1 104 ? -4.399 9.338 2.075 1.00 93.75 104 LEU A C 1
ATOM 776 O O . LEU A 1 104 ? -3.297 8.810 1.981 1.00 93.75 104 LEU A O 1
ATOM 780 N N . LEU A 1 105 ? -5.533 8.697 1.752 1.00 95.44 105 LEU A N 1
ATOM 781 C CA . LEU A 1 105 ? -5.553 7.3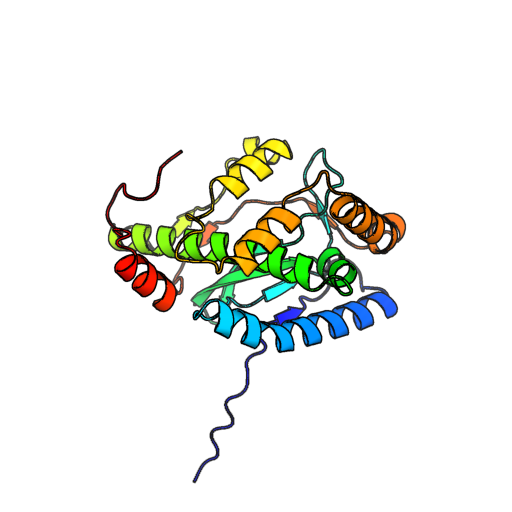41 1.195 1.00 95.44 105 LEU A CA 1
ATOM 782 C C . LEU A 1 105 ? -4.752 7.247 -0.111 1.00 95.44 105 LEU A C 1
ATOM 784 O O . LEU A 1 105 ? -3.944 6.336 -0.262 1.00 95.44 105 LEU A O 1
ATOM 788 N N . ASP A 1 106 ? -4.946 8.182 -1.045 1.00 96.50 106 ASP A N 1
ATOM 789 C CA . ASP A 1 106 ? -4.147 8.238 -2.276 1.00 96.50 106 ASP A CA 1
ATOM 790 C C . ASP A 1 106 ? -2.661 8.434 -1.990 1.00 96.50 106 ASP A C 1
ATOM 792 O O . ASP A 1 106 ? -1.836 7.815 -2.656 1.00 96.50 106 ASP A O 1
ATOM 796 N N . GLY A 1 107 ? -2.319 9.267 -1.004 1.00 95.94 107 GLY A N 1
ATOM 797 C CA . GLY A 1 107 ? -0.943 9.455 -0.555 1.00 95.94 107 GLY A CA 1
ATOM 798 C C . GLY A 1 107 ? -0.316 8.158 -0.044 1.00 95.94 107 GLY A C 1
ATOM 799 O O . GLY A 1 107 ? 0.754 7.772 -0.510 1.00 95.94 107 GLY A O 1
ATOM 800 N N . THR A 1 108 ? -1.020 7.432 0.831 1.00 95.19 108 THR A N 1
ATOM 801 C CA . THR A 1 108 ? -0.597 6.109 1.319 1.00 95.19 108 THR A CA 1
ATOM 802 C C . THR A 1 108 ? -0.447 5.106 0.173 1.00 95.19 108 THR A C 1
ATOM 804 O O . THR A 1 108 ? 0.541 4.384 0.099 1.00 95.19 108 THR A O 1
ATOM 807 N N . LEU A 1 109 ? -1.392 5.062 -0.770 1.00 96.56 109 LEU A N 1
ATOM 808 C CA . LEU A 1 109 ? -1.307 4.143 -1.908 1.00 96.56 109 LEU A CA 1
ATOM 809 C C . LEU A 1 109 ? -0.180 4.521 -2.880 1.00 96.56 109 LEU A C 1
ATOM 811 O O . LEU A 1 109 ? 0.429 3.631 -3.475 1.00 96.56 109 LEU A O 1
ATOM 815 N N . ALA A 1 110 ? 0.111 5.810 -3.057 1.00 96.75 110 ALA A N 1
ATOM 816 C CA . ALA A 1 110 ? 1.227 6.282 -3.872 1.00 96.75 110 ALA A CA 1
ATOM 817 C C . ALA A 1 110 ? 2.579 5.882 -3.265 1.00 96.75 110 ALA A C 1
ATOM 819 O O . ALA A 1 110 ? 3.457 5.432 -4.000 1.00 96.75 110 ALA A O 1
ATOM 820 N N . HIS A 1 111 ? 2.710 5.970 -1.942 1.00 95.19 111 HIS A N 1
ATOM 821 C CA . HIS A 1 111 ? 3.874 5.484 -1.205 1.00 95.19 111 HIS A CA 1
ATOM 822 C C . HIS A 1 111 ? 4.104 3.978 -1.445 1.00 95.19 111 HIS A C 1
ATOM 824 O O . HIS A 1 111 ? 5.144 3.571 -1.967 1.00 95.19 111 HIS A O 1
ATOM 830 N N . GLU A 1 112 ? 3.081 3.147 -1.220 1.00 94.81 112 GLU A N 1
ATOM 831 C CA . GLU A 1 112 ? 3.162 1.698 -1.476 1.00 94.81 112 GLU A CA 1
ATOM 832 C C . GLU A 1 112 ? 3.433 1.359 -2.948 1.00 94.81 112 GLU A C 1
ATOM 834 O O . GLU A 1 112 ? 4.110 0.379 -3.271 1.00 94.81 112 GLU A O 1
ATOM 839 N N . PHE A 1 113 ? 2.955 2.188 -3.879 1.00 95.88 113 PHE A N 1
ATOM 840 C CA . PHE A 1 113 ? 3.266 2.012 -5.293 1.00 95.88 113 PHE A CA 1
ATOM 841 C C . PHE A 1 113 ? 4.766 2.147 -5.576 1.00 95.88 113 PHE A C 1
ATOM 843 O O . PHE A 1 113 ? 5.304 1.384 -6.381 1.00 95.88 113 PHE A O 1
ATOM 850 N N . LEU A 1 114 ? 5.468 3.065 -4.908 1.00 94.69 114 LEU A N 1
ATOM 851 C CA . LEU A 1 114 ? 6.918 3.193 -5.061 1.00 94.69 114 LEU A CA 1
ATOM 852 C C . LEU A 1 114 ? 7.652 1.959 -4.532 1.00 94.69 114 LEU A C 1
ATOM 854 O O . LEU A 1 114 ? 8.577 1.482 -5.198 1.00 94.69 114 LEU A O 1
ATOM 858 N N . HIS A 1 115 ? 7.207 1.380 -3.414 1.00 91.81 115 HIS A N 1
ATOM 859 C CA . HIS A 1 115 ? 7.746 0.108 -2.924 1.00 91.81 115 HIS A CA 1
ATOM 860 C C . HIS A 1 115 ? 7.471 -1.052 -3.878 1.00 91.81 115 HIS A C 1
ATOM 862 O O . HIS A 1 115 ? 8.336 -1.911 -4.090 1.00 91.81 115 HIS A O 1
ATOM 868 N N . TYR A 1 116 ? 6.291 -1.079 -4.499 1.00 92.25 116 TYR A N 1
ATOM 869 C CA . TYR A 1 116 ? 5.9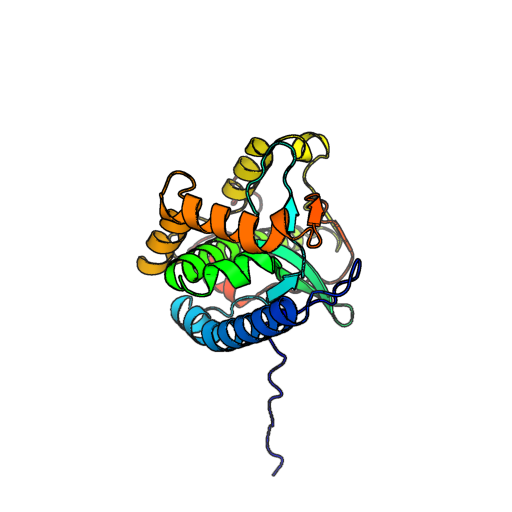59 -2.057 -5.530 1.00 92.25 116 TYR A CA 1
ATOM 870 C C . TYR A 1 116 ? 6.895 -1.952 -6.738 1.00 92.25 116 TYR A C 1
ATOM 872 O O . TYR A 1 116 ? 7.433 -2.968 -7.201 1.00 92.25 116 TYR A O 1
ATOM 880 N N . VAL A 1 117 ? 7.137 -0.731 -7.221 1.00 93.06 117 VAL A N 1
ATOM 881 C CA . VAL A 1 117 ? 8.077 -0.472 -8.315 1.00 93.06 117 VAL A CA 1
ATOM 882 C C . VAL A 1 117 ? 9.482 -0.909 -7.921 1.00 93.06 117 VAL A C 1
ATOM 884 O O . VAL A 1 117 ? 10.084 -1.720 -8.627 1.00 93.06 117 VAL A O 1
ATOM 887 N N . TRP A 1 118 ? 9.987 -0.444 -6.778 1.00 89.69 118 TRP A N 1
ATOM 888 C CA . TRP A 1 118 ? 11.316 -0.795 -6.282 1.00 89.69 118 TRP A CA 1
ATOM 889 C C . TRP A 1 118 ? 11.501 -2.311 -6.187 1.00 89.69 118 TRP A C 1
ATOM 891 O O . TRP A 1 118 ? 12.462 -2.860 -6.735 1.00 89.69 118 TRP A O 1
ATOM 901 N N . SER A 1 119 ? 10.534 -3.008 -5.587 1.00 87.12 119 SER A N 1
ATOM 902 C CA . SER A 1 119 ? 10.561 -4.465 -5.433 1.00 87.12 119 SER A CA 1
ATOM 903 C C . SER A 1 119 ? 10.611 -5.157 -6.791 1.00 87.12 119 SER A C 1
ATOM 905 O O . SER A 1 119 ? 11.461 -6.020 -7.024 1.00 87.12 119 SER A O 1
ATOM 907 N N . THR A 1 120 ? 9.756 -4.732 -7.724 1.00 89.38 120 THR A N 1
ATOM 908 C CA . THR A 1 120 ? 9.703 -5.277 -9.085 1.00 89.38 120 THR A CA 1
ATOM 909 C C . THR A 1 120 ? 11.038 -5.116 -9.812 1.00 89.38 120 THR A C 1
ATOM 911 O O . THR A 1 120 ? 11.520 -6.073 -10.425 1.00 89.38 120 THR A O 1
ATOM 914 N N . LEU A 1 121 ? 11.671 -3.942 -9.718 1.00 88.12 121 LEU A N 1
ATOM 915 C CA . LEU A 1 121 ? 12.961 -3.685 -10.363 1.00 88.12 121 LEU A CA 1
ATOM 916 C C . LEU A 1 121 ? 14.095 -4.497 -9.729 1.00 88.12 121 LEU A C 1
ATOM 918 O O . LEU A 1 121 ? 14.907 -5.063 -10.463 1.00 88.12 121 LEU A O 1
ATOM 922 N N . ARG A 1 122 ? 14.126 -4.640 -8.396 1.00 84.31 122 ARG A N 1
ATOM 923 C CA . ARG A 1 122 ? 15.128 -5.487 -7.725 1.00 84.31 122 ARG A CA 1
ATOM 924 C C . ARG A 1 122 ? 14.992 -6.952 -8.107 1.00 84.31 122 ARG A C 1
ATOM 926 O O . ARG A 1 122 ? 15.998 -7.603 -8.380 1.00 84.31 122 ARG A O 1
ATOM 933 N N . ILE A 1 123 ? 13.766 -7.463 -8.197 1.00 82.88 123 ILE A N 1
ATOM 934 C CA . ILE A 1 123 ? 13.513 -8.831 -8.663 1.00 82.88 123 ILE A CA 1
ATOM 935 C C . ILE A 1 123 ? 13.958 -8.995 -10.121 1.00 82.88 123 ILE A C 1
ATOM 937 O O . ILE A 1 123 ? 14.612 -9.984 -10.461 1.00 82.88 123 ILE A O 1
ATOM 941 N N . ALA A 1 124 ? 13.618 -8.043 -10.995 1.00 84.56 124 ALA A N 1
ATOM 942 C CA . ALA A 1 124 ? 14.008 -8.090 -12.401 1.00 84.56 124 ALA A CA 1
ATOM 943 C C . ALA A 1 124 ? 15.533 -8.106 -12.567 1.00 84.56 124 ALA A C 1
ATOM 945 O O . ALA A 1 124 ? 16.060 -8.914 -13.335 1.00 84.56 124 ALA A O 1
ATOM 946 N N . GLN A 1 125 ? 16.243 -7.283 -11.795 1.00 81.56 125 GLN A N 1
ATOM 947 C CA . GLN A 1 125 ? 17.701 -7.256 -11.768 1.00 81.56 125 GLN A CA 1
ATOM 948 C C . GLN A 1 125 ? 18.284 -8.572 -11.235 1.00 81.56 125 GLN A C 1
ATOM 950 O O . GLN A 1 125 ? 19.167 -9.144 -11.870 1.00 81.56 125 GLN A O 1
ATOM 955 N N . TRP A 1 126 ? 17.763 -9.093 -10.119 1.00 79.06 126 TRP A N 1
ATOM 956 C CA . TRP A 1 126 ? 18.190 -10.373 -9.544 1.00 79.06 126 TRP A CA 1
ATOM 957 C C . TRP A 1 126 ? 18.120 -11.507 -10.574 1.00 79.06 126 TRP A C 1
ATOM 959 O O . TRP A 1 126 ? 19.070 -12.273 -10.737 1.00 79.06 126 TRP A O 1
ATOM 969 N N . ARG A 1 127 ? 17.028 -11.560 -11.347 1.00 79.19 127 ARG A N 1
ATOM 970 C CA . ARG A 1 127 ? 16.868 -12.534 -12.434 1.00 79.19 127 ARG A CA 1
ATOM 971 C C . ARG A 1 127 ? 17.806 -12.307 -13.607 1.00 79.19 127 ARG A C 1
ATOM 973 O O . ARG A 1 127 ? 18.324 -13.278 -14.150 1.00 79.19 127 ARG A O 1
ATOM 980 N N . ALA A 1 128 ? 18.029 -11.056 -14.003 1.00 79.94 128 ALA A N 1
ATOM 981 C CA . ALA A 1 128 ? 18.947 -10.730 -15.092 1.00 79.94 128 ALA A CA 1
ATOM 982 C C . ALA A 1 128 ? 20.390 -11.183 -14.795 1.00 79.94 128 ALA A C 1
ATOM 984 O O . ALA A 1 128 ? 21.135 -11.501 -15.718 1.00 79.94 128 ALA A O 1
ATOM 985 N N . LEU A 1 129 ? 20.762 -11.273 -13.514 1.00 79.50 129 LEU A N 1
ATOM 986 C CA . LEU A 1 129 ? 22.060 -11.775 -13.052 1.00 79.50 129 LEU A CA 1
ATOM 987 C C . LEU A 1 129 ? 22.153 -13.311 -12.987 1.00 79.50 129 LEU A C 1
ATOM 989 O O . LEU A 1 129 ? 23.194 -13.845 -12.612 1.00 79.50 129 LEU A O 1
ATOM 993 N N . GLY A 1 130 ? 21.091 -14.036 -13.353 1.00 75.38 130 GLY A N 1
ATOM 994 C CA . GLY A 1 130 ? 21.074 -15.501 -13.345 1.00 75.38 130 GLY A CA 1
ATOM 995 C C . GLY A 1 130 ? 21.011 -16.118 -11.946 1.00 75.38 130 GLY A C 1
ATOM 996 O O . GLY A 1 130 ? 21.337 -17.294 -11.781 1.00 75.38 130 GLY A O 1
ATOM 997 N N . HIS A 1 131 ? 20.614 -15.344 -10.932 1.00 75.38 131 HIS A N 1
ATOM 998 C CA . HIS A 1 131 ? 20.432 -15.861 -9.580 1.00 75.38 131 HIS A CA 1
ATOM 999 C C . HIS A 1 131 ? 19.232 -16.825 -9.490 1.00 75.38 131 HIS A C 1
ATOM 1001 O O . HIS A 1 131 ? 18.287 -16.713 -10.277 1.00 75.38 131 HIS A O 1
ATOM 1007 N N . PRO A 1 132 ? 19.257 -17.789 -8.545 1.00 67.06 132 PRO A N 1
ATOM 1008 C CA . PRO A 1 132 ? 18.206 -18.795 -8.405 1.00 67.06 132 PRO A CA 1
ATOM 1009 C C . PRO A 1 132 ? 16.845 -18.190 -8.024 1.00 67.06 132 PRO A C 1
ATOM 1011 O O . PRO A 1 132 ? 16.761 -17.065 -7.532 1.00 67.06 132 PRO A O 1
ATOM 1014 N N . ASP A 1 133 ? 15.788 -19.000 -8.158 1.00 65.19 133 ASP A N 1
ATOM 1015 C CA . ASP A 1 133 ? 14.385 -18.720 -7.778 1.00 65.19 133 ASP A CA 1
ATOM 1016 C C . ASP A 1 133 ? 14.160 -18.475 -6.263 1.00 65.19 133 ASP A C 1
ATOM 1018 O O . ASP A 1 133 ? 13.025 -18.463 -5.778 1.00 65.19 133 ASP A O 1
ATOM 1022 N N . VAL A 1 134 ? 15.240 -18.284 -5.503 1.00 63.62 134 VAL A N 1
ATOM 1023 C CA . VAL A 1 134 ? 15.223 -17.901 -4.094 1.00 63.62 134 VAL A CA 1
ATOM 1024 C C . VAL A 1 134 ? 15.707 -16.462 -3.986 1.00 63.62 134 VAL A C 1
ATOM 1026 O O . VAL A 1 134 ? 16.833 -16.145 -4.372 1.00 63.62 134 VAL A O 1
ATOM 1029 N N . LEU A 1 135 ? 14.850 -15.604 -3.439 1.00 68.31 135 LEU A N 1
ATOM 1030 C CA . LEU A 1 135 ? 15.162 -14.215 -3.123 1.00 68.31 135 LEU A CA 1
ATOM 1031 C C . LEU A 1 135 ? 14.846 -13.984 -1.645 1.00 68.31 135 LEU A C 1
ATOM 1033 O O . LEU A 1 135 ? 13.727 -14.243 -1.195 1.00 68.31 135 LEU A O 1
ATOM 1037 N N . ASP A 1 136 ? 15.847 -13.527 -0.899 1.00 66.69 136 ASP A N 1
ATOM 1038 C CA . ASP A 1 136 ? 15.702 -13.111 0.492 1.00 66.69 136 ASP A CA 1
ATOM 1039 C C . ASP A 1 136 ? 15.697 -11.583 0.538 1.00 66.69 136 ASP A C 1
ATOM 1041 O O . ASP A 1 136 ? 16.715 -10.944 0.280 1.00 66.69 136 ASP A O 1
ATOM 1045 N N . LEU A 1 137 ? 14.526 -11.011 0.807 1.00 65.44 137 LEU A N 1
ATOM 1046 C CA . LEU A 1 137 ? 14.329 -9.578 1.021 1.00 65.44 137 LEU A CA 1
ATOM 1047 C C . LEU A 1 137 ? 14.237 -9.253 2.517 1.00 65.44 137 LEU A C 1
ATOM 1049 O O . LEU A 1 137 ? 13.808 -8.160 2.875 1.00 65.44 137 LEU A O 1
ATOM 1053 N N . SER A 1 138 ? 14.586 -10.196 3.397 1.00 63.41 138 SER A N 1
ATOM 1054 C CA . SER A 1 138 ? 14.477 -9.983 4.837 1.00 63.41 138 SER A CA 1
ATOM 1055 C C . SER A 1 138 ? 15.479 -8.936 5.315 1.00 63.41 138 SER A C 1
ATOM 1057 O O . SER A 1 138 ? 16.668 -9.007 4.995 1.00 63.41 138 SER A O 1
ATOM 1059 N N . ALA A 1 139 ? 15.013 -8.016 6.156 1.00 60.62 139 ALA A N 1
ATOM 1060 C CA . ALA A 1 139 ? 15.905 -7.233 7.001 1.00 60.62 139 ALA A CA 1
ATOM 1061 C C . ALA A 1 139 ? 16.570 -8.144 8.052 1.00 60.62 139 ALA A C 1
ATOM 1063 O O . ALA A 1 139 ? 16.039 -9.205 8.403 1.00 60.62 139 ALA A O 1
ATOM 1064 N N . SER A 1 140 ? 17.745 -7.755 8.557 1.00 57.81 140 SER A N 1
ATOM 1065 C CA . SER A 1 140 ? 18.368 -8.494 9.663 1.00 57.81 140 SER A CA 1
ATOM 1066 C C . SER A 1 140 ? 17.526 -8.336 10.949 1.00 57.81 140 SER A C 1
ATOM 1068 O O . SER A 1 140 ? 16.930 -7.278 11.151 1.00 57.81 140 SER A O 1
ATOM 1070 N N . PRO A 1 141 ? 17.457 -9.355 11.830 1.00 59.06 141 PRO A N 1
ATOM 1071 C CA . PRO A 1 141 ? 16.620 -9.324 13.035 1.00 59.06 141 PRO A CA 1
ATOM 1072 C C . PRO A 1 141 ? 16.905 -8.147 13.977 1.00 59.06 141 PRO A C 1
ATOM 1074 O O . PRO A 1 141 ? 15.986 -7.635 14.607 1.00 59.06 141 PRO A O 1
ATOM 1077 N N . ASP A 1 142 ? 18.157 -7.684 14.036 1.00 56.88 142 ASP A N 1
ATOM 1078 C CA . ASP A 1 142 ? 18.567 -6.553 14.883 1.00 56.88 142 ASP A CA 1
ATOM 1079 C C . ASP A 1 142 ? 17.953 -5.216 14.419 1.00 56.88 142 ASP A C 1
ATOM 1081 O O . ASP A 1 142 ? 17.937 -4.236 15.162 1.00 56.88 142 ASP A O 1
ATOM 1085 N N . TYR A 1 143 ? 17.412 -5.178 13.197 1.00 53.25 143 TYR A N 1
ATOM 1086 C CA . TYR A 1 143 ? 16.774 -4.001 12.610 1.00 53.25 143 TYR A CA 1
ATOM 1087 C C . TYR A 1 143 ? 15.274 -3.913 12.917 1.00 53.25 143 TYR A C 1
ATOM 1089 O O . TYR A 1 143 ? 14.726 -2.819 12.859 1.00 53.25 143 TYR A O 1
ATOM 1097 N N . GLU A 1 144 ? 14.620 -5.010 13.320 1.00 55.12 144 GLU A N 1
ATOM 1098 C CA . GLU A 1 144 ? 13.212 -5.013 13.766 1.00 55.12 144 GLU A CA 1
ATOM 1099 C C . GLU A 1 144 ? 13.050 -4.396 15.177 1.00 55.12 144 GLU A C 1
ATOM 1101 O O . GLU A 1 144 ? 11.940 -4.300 15.689 1.00 55.12 144 GLU A O 1
ATOM 1106 N N . ALA A 1 145 ? 14.150 -3.982 15.821 1.00 57.22 145 ALA A N 1
ATOM 1107 C CA . ALA A 1 145 ? 14.179 -3.572 17.223 1.00 57.22 145 ALA A CA 1
ATOM 1108 C C . ALA A 1 145 ? 13.717 -2.127 17.502 1.00 57.22 145 ALA A C 1
ATOM 1110 O O . ALA A 1 145 ? 13.422 -1.823 18.658 1.00 57.22 145 ALA A O 1
ATOM 1111 N N . LEU A 1 146 ? 13.678 -1.238 16.497 1.00 63.62 146 LEU A N 1
ATOM 1112 C CA . LEU A 1 146 ? 13.355 0.188 16.668 1.00 63.62 146 LEU A CA 1
ATOM 1113 C C . LEU A 1 146 ? 12.563 0.743 15.474 1.00 63.62 146 LEU A C 1
ATOM 1115 O O . LEU A 1 146 ? 12.917 0.496 14.323 1.00 63.62 146 LEU A O 1
ATOM 1119 N N . ASP A 1 147 ? 11.548 1.561 15.752 1.00 68.19 147 ASP A N 1
ATOM 1120 C CA . ASP A 1 147 ? 10.721 2.265 14.755 1.00 68.19 147 ASP A CA 1
ATOM 1121 C C . ASP A 1 147 ? 11.538 3.110 13.754 1.00 68.19 147 ASP A C 1
ATOM 1123 O O . ASP A 1 147 ? 11.268 3.109 12.555 1.00 68.19 147 ASP A O 1
ATOM 1127 N N . GLU A 1 148 ? 12.609 3.761 14.215 1.00 72.75 148 GLU A N 1
ATOM 1128 C CA . GLU A 1 148 ? 13.510 4.548 13.358 1.00 72.75 148 GLU A CA 1
ATOM 1129 C C . GLU A 1 148 ? 14.202 3.691 12.284 1.00 72.75 148 GLU A C 1
ATOM 1131 O O . GLU A 1 148 ? 14.396 4.136 11.150 1.00 72.75 148 GLU A O 1
ATOM 1136 N N . ASN A 1 149 ? 14.535 2.437 12.611 1.00 71.81 149 ASN A N 1
ATOM 1137 C CA . ASN A 1 149 ? 15.148 1.514 11.657 1.00 71.81 149 ASN A CA 1
ATOM 1138 C C . ASN A 1 149 ? 14.147 1.096 10.579 1.00 71.81 149 ASN A C 1
ATOM 1140 O O . ASN A 1 149 ? 14.523 0.993 9.412 1.00 71.81 149 ASN A O 1
ATOM 1144 N N . TYR A 1 150 ? 12.881 0.888 10.957 1.00 72.88 150 TYR A N 1
ATOM 1145 C CA . TYR A 1 150 ? 11.810 0.634 9.998 1.00 72.88 150 TYR A CA 1
ATOM 1146 C C . TYR A 1 150 ? 11.687 1.798 9.011 1.00 72.88 150 TYR A C 1
ATOM 1148 O O . TYR A 1 150 ? 11.821 1.576 7.811 1.00 72.88 150 TYR A O 1
ATOM 1156 N N . LYS A 1 151 ? 11.559 3.037 9.502 1.00 77.56 151 LYS A N 1
ATOM 1157 C CA . LYS A 1 151 ? 11.440 4.234 8.648 1.00 77.56 151 LYS A CA 1
ATOM 1158 C C . LYS A 1 151 ? 12.631 4.417 7.715 1.00 77.56 151 LYS A C 1
ATOM 1160 O O . LYS A 1 151 ? 12.467 4.771 6.552 1.00 77.56 151 LYS A O 1
ATOM 1165 N N . SER A 1 152 ? 13.842 4.149 8.205 1.00 77.62 152 SER A N 1
ATOM 1166 C CA . SER A 1 152 ? 15.039 4.224 7.367 1.00 77.62 152 SER A CA 1
ATOM 1167 C C . SER A 1 152 ? 15.034 3.185 6.244 1.00 77.62 152 SER A C 1
ATOM 1169 O O . SER A 1 152 ? 15.492 3.491 5.144 1.00 77.62 152 SER A O 1
ATOM 1171 N N . LEU A 1 153 ? 14.580 1.958 6.514 1.00 73.94 153 LEU A N 1
ATOM 1172 C CA . LEU A 1 153 ? 14.502 0.892 5.510 1.00 73.94 153 LEU A CA 1
ATOM 1173 C C . LEU A 1 153 ? 13.400 1.161 4.496 1.00 73.94 153 LEU A C 1
ATOM 1175 O O . LEU A 1 153 ? 13.606 0.954 3.304 1.00 73.94 153 LEU A O 1
ATOM 1179 N N . ASP A 1 154 ? 12.266 1.636 4.988 1.00 78.44 154 ASP A N 1
ATOM 1180 C CA . ASP A 1 154 ? 11.127 2.045 4.195 1.00 78.44 154 ASP A CA 1
ATOM 1181 C C . ASP A 1 154 ? 11.547 3.133 3.194 1.00 78.44 154 ASP A C 1
ATOM 1183 O O . ASP A 1 154 ? 11.603 2.881 1.992 1.00 78.44 154 ASP A O 1
ATOM 1187 N N . HIS A 1 155 ? 12.087 4.258 3.665 1.00 79.31 155 HIS A N 1
ATOM 1188 C CA . HIS A 1 155 ? 12.592 5.317 2.785 1.00 79.31 155 HIS A CA 1
ATOM 1189 C C . HIS A 1 155 ? 13.702 4.837 1.819 1.00 79.31 155 HIS A C 1
ATOM 1191 O O . HIS A 1 155 ? 13.835 5.337 0.700 1.00 79.31 155 HIS A O 1
ATOM 1197 N N . ALA A 1 156 ? 14.535 3.866 2.214 1.00 75.94 156 ALA A N 1
ATOM 1198 C CA . ALA A 1 156 ? 15.554 3.289 1.329 1.00 75.94 156 ALA A CA 1
ATOM 1199 C C . ALA A 1 156 ? 14.969 2.352 0.250 1.00 75.94 156 ALA A C 1
ATOM 1201 O O . ALA A 1 156 ? 15.601 2.120 -0.788 1.00 75.94 156 ALA A O 1
ATOM 1202 N N . ALA A 1 157 ? 13.771 1.812 0.472 1.00 75.88 157 ALA A N 1
ATOM 1203 C CA . ALA A 1 157 ? 13.094 0.854 -0.392 1.00 75.88 157 ALA A CA 1
ATOM 1204 C C . ALA A 1 157 ? 12.167 1.513 -1.430 1.00 75.88 157 ALA A C 1
ATOM 1206 O O . ALA A 1 157 ? 11.150 0.930 -1.810 1.00 75.88 157 ALA A O 1
ATOM 1207 N N . GLN A 1 158 ? 12.516 2.707 -1.915 1.00 78.81 158 GLN A N 1
ATOM 1208 C CA . GLN A 1 158 ? 11.738 3.458 -2.903 1.00 78.81 158 GLN A CA 1
ATOM 1209 C C . GLN A 1 158 ? 12.571 3.801 -4.147 1.00 78.81 158 GLN A C 1
ATOM 1211 O O . GLN A 1 158 ? 13.804 3.827 -4.130 1.00 78.81 158 GLN A O 1
ATOM 1216 N N . VAL A 1 159 ? 11.888 4.038 -5.267 1.00 84.81 159 VAL A N 1
ATOM 1217 C CA . VAL A 1 159 ? 12.485 4.636 -6.473 1.00 84.81 159 VAL A CA 1
ATOM 1218 C C . VAL A 1 159 ? 12.324 6.160 -6.440 1.00 84.81 159 VAL A C 1
ATOM 1220 O O . VAL A 1 159 ? 11.455 6.642 -5.716 1.00 84.81 159 VAL A O 1
ATOM 1223 N N . PRO A 1 160 ? 13.106 6.934 -7.224 1.00 86.31 160 PRO A N 1
ATOM 1224 C CA . PRO A 1 160 ? 12.844 8.363 -7.396 1.00 86.31 160 PRO A CA 1
ATOM 1225 C C . PRO A 1 160 ? 11.383 8.607 -7.779 1.00 86.31 160 PRO A C 1
ATOM 1227 O O . PRO A 1 160 ? 10.832 7.855 -8.580 1.00 86.31 160 PRO A O 1
ATOM 1230 N N . VAL A 1 161 ? 10.750 9.633 -7.217 1.00 90.88 161 VAL A N 1
ATOM 1231 C CA . VAL A 1 161 ? 9.315 9.888 -7.435 1.00 90.88 161 VAL A CA 1
ATOM 1232 C C . VAL A 1 161 ? 9.031 10.355 -8.866 1.00 90.88 161 VAL A C 1
ATOM 1234 O O . VAL A 1 161 ? 7.953 10.112 -9.424 1.00 90.88 161 VAL A O 1
ATOM 1237 N N . GLU A 1 162 ? 10.013 11.011 -9.487 1.00 89.19 162 GLU A N 1
ATOM 1238 C CA . GLU A 1 162 ? 9.928 11.544 -10.835 1.00 89.19 162 GLU A CA 1
ATOM 1239 C C . GLU A 1 162 ? 9.826 10.420 -11.873 1.00 89.19 162 GLU A C 1
ATOM 1241 O O . GLU A 1 162 ? 10.616 9.478 -11.905 1.00 89.19 162 GLU A O 1
ATOM 1246 N N . GLY A 1 163 ? 8.834 10.528 -12.760 1.00 88.69 163 GLY A N 1
ATOM 1247 C CA . GLY A 1 163 ? 8.556 9.519 -13.788 1.00 88.69 163 GLY A CA 1
ATOM 1248 C C . GLY A 1 163 ? 7.664 8.363 -13.322 1.00 88.69 163 GLY A C 1
ATOM 1249 O O . GLY A 1 163 ? 7.166 7.616 -14.168 1.00 88.69 163 GLY A O 1
ATOM 1250 N N . TRP A 1 164 ? 7.396 8.247 -12.016 1.00 95.12 164 TRP A N 1
ATOM 1251 C CA . TRP A 1 164 ? 6.509 7.224 -11.451 1.00 95.12 164 TRP A CA 1
ATOM 1252 C C . TRP A 1 164 ? 5.199 7.792 -10.917 1.00 95.12 164 TRP A C 1
ATOM 1254 O O . TRP A 1 164 ? 4.151 7.194 -11.155 1.00 95.12 164 TRP A O 1
ATOM 1264 N N . LEU A 1 165 ? 5.251 8.950 -10.256 1.00 96.94 165 LEU A N 1
ATOM 1265 C CA . LEU A 1 165 ? 4.085 9.633 -9.697 1.00 96.94 165 LEU A CA 1
ATOM 1266 C C . LEU A 1 165 ? 3.806 10.955 -10.421 1.00 96.94 165 LEU A C 1
ATOM 1268 O O . LEU A 1 165 ? 4.727 11.654 -10.850 1.00 96.94 165 LEU A O 1
ATOM 1272 N N . THR A 1 166 ? 2.528 11.329 -10.513 1.00 97.12 166 THR A N 1
ATOM 1273 C CA . THR A 1 166 ? 2.106 12.671 -10.946 1.00 97.12 166 THR A CA 1
ATOM 1274 C C . THR A 1 166 ? 2.436 13.710 -9.864 1.00 97.12 166 THR A C 1
ATOM 1276 O O . THR A 1 166 ? 2.539 13.350 -8.690 1.00 97.12 166 THR A O 1
ATOM 1279 N N . PRO A 1 167 ? 2.526 15.016 -10.189 1.00 97.06 167 PRO A N 1
ATOM 1280 C CA . PRO A 1 167 ? 2.736 16.057 -9.176 1.00 97.06 167 PRO A CA 1
ATOM 1281 C C . PRO A 1 167 ? 1.682 16.050 -8.057 1.00 97.06 167 PRO A C 1
ATOM 1283 O O . PRO A 1 167 ? 1.993 16.352 -6.907 1.00 97.06 167 PRO A O 1
ATOM 1286 N N . ARG A 1 168 ? 0.438 15.671 -8.385 1.00 97.12 168 ARG A N 1
ATOM 1287 C CA . ARG A 1 168 ? -0.636 15.494 -7.401 1.00 97.12 168 ARG A CA 1
ATOM 1288 C C . ARG A 1 168 ? -0.287 14.375 -6.420 1.00 97.12 168 ARG A C 1
ATOM 1290 O O . ARG A 1 168 ? -0.271 14.626 -5.220 1.00 97.12 168 ARG A O 1
ATOM 1297 N N . LEU A 1 169 ? 0.002 13.171 -6.917 1.00 97.75 169 LEU A N 1
ATOM 1298 C CA . LEU A 1 169 ? 0.310 12.020 -6.062 1.00 97.75 169 LEU A CA 1
ATOM 1299 C C . LEU A 1 169 ? 1.585 12.230 -5.246 1.00 97.75 169 LEU A C 1
ATOM 1301 O O . LEU A 1 169 ? 1.620 11.824 -4.094 1.00 97.75 169 LEU A O 1
ATOM 1305 N N . GLN A 1 170 ? 2.587 12.927 -5.787 1.00 96.88 170 GLN A N 1
ATOM 1306 C CA . GLN A 1 170 ? 3.779 13.321 -5.028 1.00 96.88 170 GLN A CA 1
ATOM 1307 C C . GLN A 1 170 ? 3.414 14.197 -3.822 1.00 96.88 170 GLN A C 1
ATOM 1309 O O . GLN A 1 170 ? 3.846 13.928 -2.707 1.00 96.88 170 GLN A O 1
ATOM 1314 N N . CYS A 1 171 ? 2.570 15.214 -4.023 1.00 96.88 171 CYS A N 1
ATOM 1315 C CA . CYS A 1 171 ? 2.128 16.087 -2.936 1.00 96.88 171 CYS A CA 1
ATOM 1316 C C . CYS A 1 171 ? 1.305 15.332 -1.882 1.00 96.88 171 CYS A C 1
ATOM 1318 O O . CYS A 1 171 ? 1.481 15.566 -0.687 1.00 96.88 171 CYS A O 1
ATOM 1320 N N . LEU A 1 172 ? 0.416 14.432 -2.314 1.00 96.88 172 LEU A N 1
ATOM 1321 C CA . LEU A 1 172 ? -0.395 13.622 -1.404 1.00 96.88 172 LEU A CA 1
ATOM 1322 C C . LEU A 1 172 ? 0.448 12.614 -0.622 1.00 96.88 172 LEU A C 1
ATOM 1324 O O . LEU A 1 172 ? 0.214 12.434 0.567 1.00 96.88 172 LEU A O 1
ATOM 1328 N N . MET A 1 173 ? 1.446 12.007 -1.262 1.00 95.31 173 MET A N 1
ATOM 1329 C CA . MET A 1 173 ? 2.398 11.107 -0.613 1.00 95.31 173 MET A CA 1
ATOM 1330 C C . MET A 1 173 ? 3.181 11.836 0.481 1.00 95.31 173 MET A C 1
ATOM 1332 O O . MET A 1 173 ? 3.165 11.401 1.624 1.00 95.31 173 MET A O 1
ATOM 1336 N N . MET A 1 174 ? 3.758 13.003 0.173 1.00 93.50 174 MET A N 1
ATOM 1337 C CA . MET A 1 174 ? 4.467 13.816 1.171 1.00 93.50 174 MET A CA 1
ATOM 1338 C C . MET A 1 174 ? 3.569 14.212 2.350 1.00 93.50 174 MET A C 1
ATOM 1340 O O . MET A 1 174 ? 4.018 14.252 3.489 1.00 93.50 174 MET A O 1
ATOM 1344 N N . ARG A 1 175 ? 2.293 14.509 2.082 1.00 94.06 175 ARG A N 1
ATOM 1345 C CA . ARG A 1 175 ? 1.301 14.820 3.118 1.00 94.06 175 ARG A CA 1
ATOM 1346 C C . ARG A 1 175 ? 0.971 13.596 3.981 1.00 94.06 175 ARG A C 1
ATOM 1348 O O . ARG A 1 175 ? 0.765 13.758 5.175 1.00 94.06 175 ARG A O 1
ATOM 1355 N N . ALA A 1 176 ? 0.946 12.397 3.395 1.00 91.00 176 ALA A N 1
ATOM 1356 C CA . ALA A 1 176 ? 0.757 11.139 4.119 1.00 91.00 176 ALA A CA 1
ATOM 1357 C C . ALA A 1 176 ? 1.967 10.735 4.971 1.00 91.00 176 ALA A C 1
ATOM 1359 O O . ALA A 1 176 ? 1.790 10.104 6.007 1.00 91.00 176 ALA A O 1
ATOM 1360 N N . GLU A 1 177 ? 3.175 11.119 4.560 1.00 88.69 177 GLU A N 1
ATOM 1361 C CA . GLU A 1 177 ? 4.420 10.863 5.295 1.00 88.69 177 GLU A CA 1
ATOM 1362 C C . GLU A 1 177 ? 4.692 11.892 6.408 1.00 88.69 177 GLU A C 1
ATOM 1364 O O . GLU A 1 177 ? 5.546 11.669 7.267 1.00 88.69 177 GLU A O 1
ATOM 1369 N N . ASP A 1 178 ? 3.976 13.023 6.428 1.00 90.25 178 ASP A N 1
ATOM 1370 C CA . ASP A 1 178 ? 4.130 14.040 7.470 1.00 90.25 178 ASP A CA 1
ATOM 1371 C C . ASP A 1 178 ? 3.438 13.618 8.775 1.00 90.25 178 ASP A C 1
ATOM 1373 O O . ASP A 1 178 ? 2.308 14.013 9.082 1.00 90.25 178 ASP A O 1
ATOM 1377 N N . GLU A 1 179 ? 4.157 12.849 9.588 1.00 85.06 179 GLU A N 1
ATOM 1378 C CA . GLU A 1 179 ? 3.731 12.413 10.922 1.00 85.06 179 GLU A CA 1
ATOM 1379 C C . GLU A 1 179 ? 3.551 13.565 11.929 1.00 85.06 179 GLU A C 1
ATOM 1381 O O . GLU A 1 179 ? 2.966 13.370 12.996 1.00 85.06 179 GLU A O 1
ATOM 1386 N N . THR A 1 180 ? 4.051 14.769 11.626 1.00 87.06 180 THR A N 1
ATOM 1387 C CA . THR A 1 180 ? 3.973 15.922 12.539 1.00 87.06 180 THR A CA 1
ATOM 1388 C C . THR A 1 180 ? 2.694 16.738 12.368 1.00 87.06 180 THR A C 1
ATOM 1390 O O . THR A 1 180 ? 2.344 17.529 13.253 1.00 87.06 180 THR A O 1
ATOM 1393 N N . SER A 1 181 ? 1.983 16.523 11.259 1.00 89.88 181 SER A N 1
ATOM 1394 C CA . SER A 1 181 ? 0.755 17.233 10.921 1.00 89.88 181 SER A CA 1
ATOM 1395 C C . SER A 1 181 ? -0.399 16.922 11.882 1.00 89.88 181 SER A C 1
ATOM 1397 O O . SER A 1 181 ? -0.484 15.854 12.497 1.00 89.88 181 SER A O 1
ATOM 1399 N N . ASP A 1 182 ? -1.341 17.863 11.990 1.00 91.06 182 ASP A N 1
ATOM 1400 C CA . ASP A 1 182 ? -2.580 17.639 12.742 1.00 91.06 182 ASP A CA 1
ATOM 1401 C C . ASP A 1 182 ? -3.420 16.512 12.119 1.00 91.06 182 ASP A C 1
ATOM 1403 O O . ASP A 1 182 ? -4.085 15.776 12.841 1.00 91.06 182 ASP A O 1
ATOM 1407 N N . GLU A 1 183 ? -3.346 16.326 10.798 1.00 89.75 183 GLU A N 1
ATOM 1408 C CA . GLU A 1 183 ? -4.059 15.261 10.086 1.00 89.75 183 GLU A CA 1
ATOM 1409 C C . GLU A 1 183 ? -3.542 13.874 10.465 1.00 89.75 183 GLU A C 1
ATOM 1411 O O . GLU A 1 183 ? -4.343 12.991 10.770 1.00 89.75 183 GLU A O 1
ATOM 1416 N N . SER A 1 184 ? -2.219 13.699 10.519 1.00 88.31 184 SER A N 1
ATOM 1417 C CA . SER A 1 184 ? -1.590 12.457 10.977 1.00 88.31 184 SER A CA 1
ATOM 1418 C C . SER A 1 184 ? -1.906 12.174 12.442 1.00 88.31 184 SER A C 1
ATOM 1420 O O . SER A 1 184 ? -2.205 11.034 12.804 1.00 88.31 184 SER A O 1
ATOM 1422 N N . ARG A 1 185 ? -1.938 13.212 13.289 1.00 89.44 185 ARG A N 1
ATOM 1423 C CA . ARG A 1 185 ? -2.360 13.067 14.689 1.00 89.44 185 ARG A CA 1
ATOM 1424 C C . ARG A 1 185 ? -3.818 12.620 14.796 1.00 89.44 185 ARG A C 1
ATOM 1426 O O . ARG A 1 185 ? -4.096 11.654 15.499 1.00 89.44 185 ARG A O 1
ATOM 1433 N N . SER A 1 186 ? -4.732 13.266 14.073 1.00 91.25 186 SER A N 1
ATOM 1434 C CA . SER A 1 186 ? -6.151 12.888 14.059 1.00 91.25 186 SER A CA 1
ATOM 1435 C C . SER A 1 186 ? -6.381 11.488 13.484 1.00 91.25 186 SER A C 1
ATOM 1437 O O . SER A 1 186 ? -7.235 10.753 13.981 1.00 91.25 186 SER A O 1
ATOM 1439 N N . LEU A 1 187 ? -5.609 11.083 12.470 1.00 91.12 187 LEU A N 1
ATOM 1440 C CA . LEU A 1 187 ? -5.644 9.722 11.937 1.00 91.12 187 LEU A CA 1
ATOM 1441 C C . LEU A 1 187 ? -5.231 8.704 13.008 1.00 91.12 187 LEU A C 1
ATOM 1443 O O . LEU A 1 187 ? -5.930 7.713 13.224 1.00 91.12 187 LEU A O 1
ATOM 1447 N N . GLN A 1 188 ? -4.127 8.968 13.707 1.00 89.56 188 GLN A N 1
ATOM 1448 C CA . GLN A 1 188 ? -3.636 8.111 14.781 1.00 89.56 188 GLN A CA 1
ATOM 1449 C C . GLN A 1 188 ? -4.637 8.022 15.943 1.00 89.56 188 GLN A C 1
ATOM 1451 O O . GLN A 1 188 ? -4.899 6.926 16.434 1.00 89.56 188 GLN A O 1
ATOM 1456 N N . GLU A 1 189 ? -5.241 9.140 16.352 1.00 91.00 189 GLU A N 1
ATOM 1457 C CA . GLU A 1 189 ? -6.307 9.172 17.364 1.00 91.00 189 GLU A CA 1
ATOM 1458 C C . GLU A 1 189 ? -7.508 8.319 16.934 1.00 91.00 189 GLU A C 1
ATOM 1460 O O . GLU A 1 189 ? -7.976 7.478 17.699 1.00 91.00 189 GLU A O 1
ATOM 1465 N N . SER A 1 190 ? -7.948 8.444 15.677 1.00 92.38 190 SER A N 1
ATOM 1466 C CA . SER A 1 190 ? -9.040 7.632 15.127 1.00 92.38 190 SER A CA 1
ATOM 1467 C C . SER A 1 190 ? -8.730 6.131 15.155 1.00 92.38 190 SER A C 1
ATOM 1469 O O . SER A 1 190 ? -9.605 5.321 15.471 1.00 92.38 190 SER A O 1
ATOM 1471 N N . ILE A 1 191 ? -7.482 5.742 14.872 1.00 92.44 191 ILE A N 1
ATOM 1472 C CA . ILE A 1 191 ? -7.036 4.346 14.961 1.00 92.44 191 ILE A CA 1
ATOM 1473 C C . ILE A 1 191 ? -7.013 3.871 16.417 1.00 92.44 191 ILE A C 1
ATOM 1475 O O . ILE A 1 191 ? -7.488 2.771 16.712 1.00 92.44 191 ILE A O 1
ATOM 1479 N N . VAL A 1 192 ? -6.508 4.690 17.341 1.00 90.75 192 VAL A N 1
ATOM 1480 C CA . VAL A 1 192 ? -6.490 4.359 18.771 1.00 90.75 192 VAL A CA 1
ATOM 1481 C C . VAL A 1 192 ? -7.914 4.157 19.293 1.00 90.75 192 VAL A C 1
ATOM 1483 O O . VAL A 1 192 ? -8.209 3.109 19.868 1.00 90.75 192 VAL A O 1
ATOM 1486 N N . ASP A 1 193 ? -8.823 5.089 19.019 1.00 91.31 193 ASP A N 1
ATOM 1487 C CA . ASP A 1 193 ? -10.214 5.029 19.477 1.00 91.31 193 ASP A CA 1
ATOM 1488 C C . ASP A 1 193 ? -11.003 3.898 18.804 1.00 91.31 193 ASP A C 1
ATOM 1490 O O . ASP A 1 193 ? -11.765 3.161 19.440 1.00 91.31 193 ASP A O 1
ATOM 1494 N N . GLY A 1 194 ? -10.825 3.748 17.492 1.00 90.88 194 GLY A N 1
ATOM 1495 C CA . GLY A 1 194 ? -11.568 2.808 16.663 1.00 90.88 194 GLY A CA 1
ATOM 1496 C C . GLY A 1 194 ? -11.091 1.361 16.769 1.00 90.88 194 GLY A C 1
ATOM 1497 O O . GLY A 1 194 ? -11.867 0.455 16.434 1.00 90.88 194 GLY A O 1
ATOM 1498 N N . TRP A 1 195 ? -9.856 1.143 17.233 1.00 93.00 195 TRP A N 1
ATOM 1499 C CA . TRP A 1 195 ? -9.195 -0.162 17.227 1.00 93.00 195 TRP A CA 1
ATOM 1500 C C . TRP A 1 195 ? -8.546 -0.528 18.563 1.00 93.00 195 TRP A C 1
ATOM 1502 O O . TRP A 1 195 ? -8.942 -1.523 19.170 1.00 93.00 195 TRP A O 1
ATOM 1512 N N . VAL A 1 196 ? -7.588 0.274 19.038 1.00 90.19 196 VAL A N 1
ATOM 1513 C CA . VAL A 1 196 ? -6.763 -0.053 20.218 1.00 90.19 196 VAL A CA 1
ATOM 1514 C C . VAL A 1 196 ? -7.598 -0.072 21.497 1.00 90.19 196 VAL A C 1
ATOM 1516 O O . VAL A 1 196 ? -7.614 -1.073 22.206 1.00 90.19 196 VAL A O 1
ATOM 1519 N N . LEU A 1 197 ? -8.368 0.986 21.770 1.00 91.12 197 LEU A N 1
ATOM 1520 C CA . LEU A 1 197 ? -9.227 1.071 22.961 1.00 91.12 197 LEU A CA 1
ATOM 1521 C C . LEU A 1 197 ? -10.354 0.030 22.972 1.00 91.12 197 LEU A C 1
ATOM 1523 O O . LEU A 1 197 ? -10.987 -0.200 24.002 1.00 91.12 197 LEU A O 1
ATOM 1527 N N . ARG A 1 198 ? -10.612 -0.600 21.825 1.00 91.56 198 ARG A N 1
ATOM 1528 C CA . ARG A 1 198 ? -11.616 -1.650 21.652 1.00 91.56 198 ARG A CA 1
ATOM 1529 C C . ARG A 1 198 ? -11.025 -3.058 21.706 1.00 91.56 198 ARG A C 1
ATOM 1531 O O . ARG A 1 198 ? -11.767 -4.002 21.444 1.00 91.56 198 ARG A O 1
ATOM 1538 N N . ASP A 1 199 ? -9.737 -3.182 22.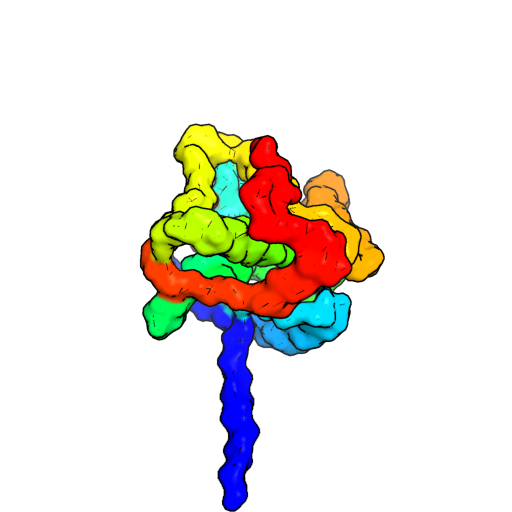035 1.00 90.62 199 ASP A N 1
ATOM 1539 C CA . ASP A 1 199 ? -9.012 -4.452 22.159 1.00 90.62 199 ASP A CA 1
ATOM 1540 C C . ASP A 1 199 ? -9.153 -5.328 20.898 1.00 90.62 199 ASP A C 1
ATOM 1542 O O . ASP A 1 199 ? -9.400 -6.536 20.948 1.00 90.62 199 ASP A O 1
ATOM 1546 N N . LEU A 1 200 ? -9.089 -4.684 19.725 1.00 92.06 200 LEU A N 1
ATOM 1547 C CA . LEU A 1 200 ? -9.161 -5.375 18.440 1.00 92.06 200 LEU A CA 1
ATOM 1548 C C . LEU A 1 200 ? -7.795 -5.963 18.050 1.00 92.06 200 LEU A C 1
ATOM 1550 O O . LEU A 1 200 ? -6.760 -5.453 18.474 1.00 92.06 200 LEU A O 1
ATOM 1554 N N . PRO A 1 201 ? -7.764 -7.017 17.209 1.00 92.31 201 PRO A N 1
ATOM 1555 C CA . PRO A 1 201 ? -6.540 -7.766 16.939 1.00 92.31 201 PRO A CA 1
ATOM 1556 C C . PRO A 1 201 ? -5.370 -6.906 16.445 1.00 92.31 201 PRO A C 1
ATOM 1558 O O . PRO A 1 201 ? -5.532 -6.077 15.546 1.00 92.31 201 PRO A O 1
ATOM 1561 N N . SER A 1 202 ? -4.174 -7.176 16.960 1.00 89.69 202 SER A N 1
ATOM 1562 C CA . SER A 1 202 ? -2.916 -6.609 16.477 1.00 89.69 202 SER A CA 1
ATOM 1563 C C . SER A 1 202 ? -1.877 -7.698 16.193 1.00 89.69 202 SER A C 1
ATOM 1565 O O . SER A 1 202 ? -2.053 -8.869 16.554 1.00 89.69 202 SER A O 1
ATOM 1567 N N . ARG A 1 203 ? -0.819 -7.343 15.459 1.00 86.81 203 ARG A N 1
ATOM 1568 C CA . ARG A 1 203 ? 0.333 -8.208 15.180 1.00 86.81 203 ARG A CA 1
ATOM 1569 C C . ARG A 1 203 ? 1.629 -7.397 15.217 1.00 86.81 203 ARG A C 1
ATOM 1571 O O . ARG A 1 203 ? 1.638 -6.281 14.704 1.00 86.81 203 ARG A O 1
ATOM 1578 N N . PRO A 1 204 ? 2.730 -7.973 15.730 1.00 83.25 204 PRO A N 1
ATOM 1579 C CA . PRO A 1 204 ? 4.034 -7.341 15.621 1.00 83.25 204 PRO A CA 1
ATOM 1580 C C . PRO A 1 204 ? 4.496 -7.323 14.162 1.00 83.25 204 PRO A C 1
ATOM 1582 O O . PRO A 1 204 ? 4.282 -8.293 13.419 1.00 83.25 204 PRO A O 1
ATOM 1585 N N . LEU A 1 205 ? 5.177 -6.246 13.775 1.00 78.88 205 LEU A N 1
ATOM 1586 C CA . LEU A 1 205 ? 5.848 -6.154 12.489 1.00 78.88 205 LEU A CA 1
ATOM 1587 C C . LEU A 1 205 ? 6.852 -7.298 12.332 1.00 78.88 205 LEU A C 1
ATOM 1589 O O . LEU A 1 205 ? 7.687 -7.552 13.197 1.00 78.88 205 LEU A O 1
ATOM 1593 N N . SER A 1 206 ? 6.790 -7.963 11.180 1.00 76.12 206 SER A N 1
ATOM 1594 C CA . SER A 1 206 ? 7.853 -8.849 10.720 1.00 76.12 206 SER A CA 1
ATOM 1595 C C . SER A 1 206 ? 8.246 -8.473 9.303 1.00 76.12 206 SER A C 1
ATOM 1597 O O . SER A 1 206 ? 7.410 -8.514 8.396 1.00 76.12 206 SER A O 1
ATOM 1599 N N . LEU A 1 207 ? 9.523 -8.141 9.121 1.00 69.81 207 LEU A N 1
ATOM 1600 C CA . LEU A 1 207 ? 10.137 -7.810 7.835 1.00 69.81 207 LEU A CA 1
ATOM 1601 C C . LEU A 1 207 ? 10.766 -9.044 7.175 1.00 69.81 207 LEU A C 1
ATOM 1603 O O . LEU A 1 207 ? 11.545 -8.934 6.229 1.00 69.81 207 LEU A O 1
ATOM 1607 N N . ARG A 1 208 ? 10.443 -10.246 7.664 1.00 67.12 208 ARG A N 1
ATOM 1608 C CA . ARG A 1 208 ? 10.933 -11.504 7.099 1.00 67.12 208 ARG A CA 1
ATOM 1609 C C . ARG A 1 208 ? 10.198 -11.807 5.805 1.00 67.12 208 ARG A C 1
ATOM 1611 O O . ARG A 1 208 ? 9.076 -12.309 5.813 1.00 67.12 208 ARG A O 1
ATOM 1618 N N . CYS A 1 209 ? 10.867 -11.555 4.690 1.00 66.62 209 CYS A N 1
ATOM 1619 C CA . CYS A 1 209 ? 10.346 -11.820 3.362 1.00 66.62 209 CYS A CA 1
ATOM 1620 C C . CYS A 1 209 ? 11.314 -12.747 2.625 1.00 66.62 209 CYS A C 1
ATOM 1622 O O . CYS A 1 209 ? 12.254 -12.310 1.963 1.00 66.62 209 CYS A O 1
ATOM 1624 N N . LYS A 1 210 ? 11.090 -14.057 2.768 1.00 65.75 210 LYS A N 1
ATOM 1625 C CA . LYS A 1 210 ? 11.792 -15.076 1.985 1.00 65.75 210 LYS A CA 1
ATOM 1626 C C . LYS A 1 210 ? 10.846 -15.668 0.972 1.00 65.75 210 LYS A C 1
ATOM 1628 O O . LYS A 1 210 ? 9.759 -16.126 1.324 1.00 65.75 210 LYS A O 1
ATOM 1633 N N . PHE A 1 211 ? 11.298 -15.725 -0.267 1.00 70.50 211 PHE A N 1
ATOM 1634 C CA . PHE A 1 211 ? 10.543 -16.338 -1.334 1.00 70.50 211 PHE A CA 1
ATOM 1635 C C . PHE A 1 211 ? 11.296 -17.514 -1.954 1.00 70.50 211 PHE A C 1
ATOM 1637 O O . PHE A 1 211 ? 12.509 -17.461 -2.145 1.00 70.50 211 PHE A O 1
ATOM 1644 N N . ASN A 1 212 ? 10.546 -18.571 -2.267 1.00 65.50 212 ASN A N 1
ATOM 1645 C CA . ASN A 1 212 ? 11.013 -19.754 -2.973 1.00 65.50 212 ASN A CA 1
ATOM 1646 C C . ASN A 1 212 ? 10.002 -20.116 -4.074 1.00 65.50 212 ASN A C 1
ATOM 1648 O O . ASN A 1 212 ? 8.874 -20.510 -3.765 1.00 65.50 212 ASN A O 1
ATOM 1652 N N . GLY A 1 213 ? 10.393 -19.977 -5.345 1.00 68.31 213 GLY A N 1
ATOM 1653 C CA . GLY A 1 213 ? 9.603 -20.436 -6.492 1.00 68.31 213 GLY A CA 1
ATOM 1654 C C . GLY A 1 213 ? 9.530 -19.447 -7.660 1.00 68.31 213 GLY A C 1
ATOM 1655 O O . GLY A 1 213 ? 10.398 -18.604 -7.865 1.00 68.31 213 GLY A O 1
ATOM 1656 N N . LYS A 1 214 ? 8.448 -19.510 -8.448 1.00 74.81 214 LYS A N 1
ATOM 1657 C CA . LYS A 1 214 ? 8.237 -18.595 -9.582 1.00 74.81 214 LYS A CA 1
ATOM 1658 C C . LYS A 1 214 ? 7.567 -17.290 -9.148 1.00 74.81 214 LYS A C 1
ATOM 1660 O O . LYS A 1 214 ? 6.373 -17.270 -8.871 1.00 74.81 214 LYS A O 1
ATOM 1665 N N . LEU A 1 215 ? 8.321 -16.194 -9.166 1.00 79.00 215 LEU A N 1
ATOM 1666 C CA . LEU A 1 215 ? 7.815 -14.828 -8.969 1.00 79.00 215 LEU A CA 1
ATOM 1667 C C . LEU A 1 215 ? 7.296 -14.233 -10.289 1.00 79.00 215 LEU A C 1
ATOM 1669 O O . LEU A 1 215 ? 7.974 -14.304 -11.315 1.00 79.00 215 LEU A O 1
ATOM 1673 N N . ALA A 1 216 ? 6.113 -13.640 -10.306 1.00 82.44 216 ALA A N 1
ATOM 1674 C CA . ALA A 1 216 ? 5.676 -12.806 -11.415 1.00 82.44 216 ALA A CA 1
ATOM 1675 C C . ALA A 1 216 ? 6.401 -11.457 -11.340 1.00 82.44 216 ALA A C 1
ATOM 1677 O O . ALA A 1 216 ? 6.527 -10.881 -10.263 1.00 82.44 216 ALA A O 1
ATOM 1678 N N . ILE A 1 217 ? 6.874 -10.968 -12.484 1.00 84.75 217 ILE A N 1
ATOM 1679 C CA . ILE A 1 217 ? 7.414 -9.612 -12.623 1.00 84.75 217 ILE A CA 1
ATOM 1680 C C . ILE A 1 217 ? 6.428 -8.825 -13.470 1.00 84.75 217 ILE A C 1
ATOM 1682 O O . ILE A 1 217 ? 5.979 -9.317 -14.509 1.00 84.75 217 ILE A O 1
ATOM 1686 N N . ASP A 1 218 ? 6.121 -7.606 -13.045 1.00 89.06 218 ASP A N 1
ATOM 1687 C CA . ASP A 1 218 ? 5.310 -6.692 -13.833 1.00 89.06 218 ASP A CA 1
ATOM 1688 C C . ASP A 1 218 ? 6.123 -6.125 -15.003 1.00 89.06 218 ASP A C 1
ATOM 1690 O O . ASP A 1 218 ? 7.031 -5.304 -14.844 1.00 89.06 218 ASP A O 1
ATOM 1694 N N . ALA A 1 219 ? 5.797 -6.593 -16.207 1.00 90.19 219 ALA A N 1
ATOM 1695 C CA . ALA A 1 219 ? 6.454 -6.159 -17.432 1.00 90.19 219 ALA A CA 1
ATOM 1696 C C . ALA A 1 219 ? 6.194 -4.676 -17.753 1.00 90.19 219 ALA A C 1
ATOM 1698 O O . ALA A 1 219 ? 7.021 -4.056 -18.419 1.00 90.19 219 ALA A O 1
ATOM 1699 N N . GLY A 1 220 ? 5.078 -4.101 -17.288 1.00 93.25 220 GLY A N 1
ATOM 1700 C CA . GLY A 1 220 ? 4.762 -2.685 -17.470 1.00 93.25 220 GLY A CA 1
ATOM 1701 C C . GLY A 1 220 ? 5.727 -1.792 -16.695 1.00 93.25 220 GLY A C 1
ATOM 1702 O O . GLY A 1 220 ? 6.263 -0.839 -17.261 1.00 93.25 220 GLY A O 1
ATOM 1703 N N . ILE A 1 221 ? 6.026 -2.157 -15.445 1.00 94.12 221 ILE A N 1
ATOM 1704 C CA . ILE A 1 221 ? 7.039 -1.474 -14.628 1.00 94.12 221 ILE A CA 1
ATOM 1705 C C . ILE A 1 221 ? 8.422 -1.592 -15.268 1.00 94.12 221 ILE A C 1
ATOM 1707 O O . ILE A 1 221 ? 9.103 -0.586 -15.445 1.00 94.12 221 ILE A O 1
ATOM 1711 N N . VAL A 1 222 ? 8.827 -2.800 -15.672 1.00 91.69 222 VAL A N 1
ATOM 1712 C CA . VAL A 1 222 ? 10.128 -3.018 -16.329 1.00 91.69 222 VAL A CA 1
ATOM 1713 C C . VAL A 1 222 ? 10.257 -2.178 -17.602 1.00 91.69 222 VAL A C 1
ATOM 1715 O O . VAL A 1 222 ? 11.286 -1.538 -17.813 1.00 91.69 222 VAL A O 1
ATOM 1718 N N . LYS A 1 223 ? 9.207 -2.132 -18.431 1.00 92.75 223 LYS A N 1
ATOM 1719 C CA . LYS A 1 223 ? 9.185 -1.324 -19.655 1.00 92.75 223 LYS A CA 1
ATOM 1720 C C . LYS A 1 223 ? 9.296 0.169 -19.348 1.00 92.75 223 LYS A C 1
ATOM 1722 O O . LYS A 1 223 ? 10.115 0.845 -19.962 1.00 92.75 223 LYS A O 1
ATOM 1727 N N . ARG A 1 224 ? 8.523 0.680 -18.385 1.00 94.25 224 ARG A N 1
ATOM 1728 C CA . ARG A 1 224 ? 8.596 2.095 -17.991 1.00 94.25 224 ARG A CA 1
ATOM 1729 C C . ARG A 1 224 ? 9.973 2.456 -17.440 1.00 94.25 224 ARG A C 1
ATOM 1731 O O . ARG A 1 224 ? 10.513 3.495 -17.793 1.00 94.25 224 ARG A O 1
ATOM 1738 N N . ALA A 1 225 ? 10.581 1.586 -16.638 1.00 91.69 225 ALA A N 1
ATOM 1739 C CA . ALA A 1 225 ? 11.937 1.804 -16.145 1.00 91.69 225 ALA A CA 1
ATOM 1740 C C . ALA A 1 225 ? 12.950 1.940 -17.296 1.00 91.69 225 ALA A C 1
ATOM 1742 O O . ALA A 1 225 ? 13.788 2.838 -17.269 1.00 91.69 225 ALA A O 1
ATOM 1743 N N . GLN A 1 226 ? 12.832 1.117 -18.343 1.00 89.75 226 GLN A N 1
ATOM 1744 C CA . GLN A 1 226 ? 13.664 1.236 -19.546 1.00 89.75 226 GLN A CA 1
ATOM 1745 C C . GLN A 1 226 ? 13.431 2.562 -20.289 1.00 89.75 226 GLN A C 1
ATOM 1747 O O . GLN A 1 226 ? 14.394 3.186 -20.728 1.00 89.75 226 GLN A O 1
ATOM 1752 N N . GLU A 1 227 ? 12.177 3.014 -20.406 1.00 91.12 227 GLU A N 1
ATOM 1753 C CA . GLU A 1 227 ? 11.813 4.312 -21.007 1.00 91.12 227 GLU A CA 1
ATOM 1754 C C . GLU A 1 227 ? 12.386 5.498 -20.218 1.00 91.12 227 GLU A C 1
ATOM 1756 O O . GLU A 1 227 ? 12.799 6.493 -20.811 1.00 91.12 227 GLU A O 1
ATOM 1761 N N . LEU A 1 228 ? 12.477 5.365 -18.894 1.00 88.38 228 LEU A N 1
ATOM 1762 C CA . LEU A 1 228 ? 13.111 6.332 -17.995 1.00 88.38 228 LEU A CA 1
ATOM 1763 C C . LEU A 1 228 ? 14.649 6.239 -17.990 1.00 88.38 228 LEU A C 1
ATOM 1765 O O . LEU A 1 228 ? 15.308 6.974 -17.259 1.00 88.38 228 LEU A O 1
ATOM 1769 N N . GLY A 1 229 ? 15.240 5.340 -18.784 1.00 84.19 229 GLY A N 1
ATOM 1770 C CA . GLY A 1 229 ? 16.689 5.143 -18.838 1.00 84.19 229 GLY A CA 1
ATOM 1771 C C . GLY A 1 229 ? 17.275 4.461 -17.597 1.00 84.19 229 GLY A C 1
ATOM 1772 O O . GLY A 1 229 ? 18.491 4.486 -17.405 1.00 84.19 229 GLY A O 1
ATOM 1773 N N . LEU A 1 230 ? 16.442 3.835 -16.759 1.00 80.00 230 LEU A N 1
ATOM 1774 C CA . LEU A 1 230 ? 16.903 3.052 -15.617 1.00 80.00 230 LEU A CA 1
ATOM 1775 C C . LEU A 1 230 ? 17.480 1.732 -16.134 1.00 80.00 230 LEU A C 1
ATOM 1777 O O . LEU A 1 230 ? 16.767 0.842 -16.607 1.00 80.00 230 LEU A O 1
ATOM 1781 N N . VAL A 1 231 ? 18.805 1.619 -16.081 1.00 63.03 231 VAL A N 1
ATOM 1782 C CA . VAL A 1 231 ? 19.513 0.445 -16.585 1.00 63.03 231 VAL A CA 1
ATOM 1783 C C . VAL A 1 231 ? 19.323 -0.719 -15.613 1.00 63.03 231 VAL A C 1
ATOM 1785 O O . VAL A 1 231 ? 19.767 -0.668 -14.473 1.00 63.03 231 VAL A O 1
ATOM 1788 N N . LEU A 1 232 ? 18.725 -1.818 -16.071 1.00 64.31 232 LEU A N 1
ATOM 1789 C CA . LEU A 1 232 ? 18.616 -3.066 -15.303 1.00 64.31 232 LEU A CA 1
ATOM 1790 C C . LEU A 1 232 ? 19.916 -3.889 -15.373 1.00 64.31 232 LEU A C 1
ATOM 1792 O O . LEU A 1 232 ? 19.898 -5.080 -15.674 1.00 64.31 232 LEU A O 1
ATOM 1796 N N . THR A 1 233 ? 21.065 -3.250 -15.147 1.00 49.44 233 THR A N 1
ATOM 1797 C CA . THR A 1 233 ? 22.382 -3.905 -15.071 1.00 49.44 233 THR A CA 1
ATOM 1798 C C . THR A 1 233 ? 22.858 -3.978 -13.626 1.00 49.44 233 THR A C 1
ATOM 1800 O O . THR A 1 233 ? 22.364 -3.254 -12.760 1.00 49.44 233 THR A O 1
ATOM 1803 N N . ALA A 1 234 ? 23.833 -4.844 -13.340 1.00 41.94 234 ALA A N 1
ATOM 1804 C CA . ALA A 1 234 ? 24.516 -4.865 -12.046 1.00 41.94 234 ALA A CA 1
ATOM 1805 C C . ALA A 1 234 ? 24.972 -3.441 -11.657 1.00 41.94 234 ALA A C 1
ATOM 1807 O O . ALA A 1 234 ? 25.720 -2.816 -12.405 1.00 41.94 234 ALA A O 1
ATOM 1808 N N . GLY A 1 235 ? 24.504 -2.930 -10.512 1.00 41.91 235 GLY A N 1
ATOM 1809 C CA . GLY A 1 235 ? 25.009 -1.688 -9.904 1.00 41.91 235 GLY A CA 1
ATOM 1810 C C . GLY A 1 235 ? 24.232 -0.384 -10.145 1.00 41.91 235 GLY A C 1
ATOM 1811 O O . GLY A 1 235 ? 24.718 0.659 -9.724 1.00 41.91 235 GLY A O 1
ATOM 1812 N N . ALA A 1 236 ? 23.055 -0.398 -10.783 1.00 39.94 236 ALA A N 1
ATOM 1813 C CA . ALA A 1 236 ? 22.314 0.836 -11.109 1.00 39.94 236 ALA A CA 1
ATOM 1814 C C . ALA A 1 236 ? 21.257 1.285 -10.075 1.00 39.94 236 ALA A C 1
ATOM 1816 O O . ALA A 1 236 ? 20.715 2.380 -10.202 1.00 39.94 236 ALA A O 1
ATOM 1817 N N . ILE A 1 237 ? 20.969 0.479 -9.049 1.00 44.06 237 ILE A N 1
ATOM 1818 C CA . ILE A 1 237 ? 20.173 0.909 -7.889 1.00 44.06 237 IL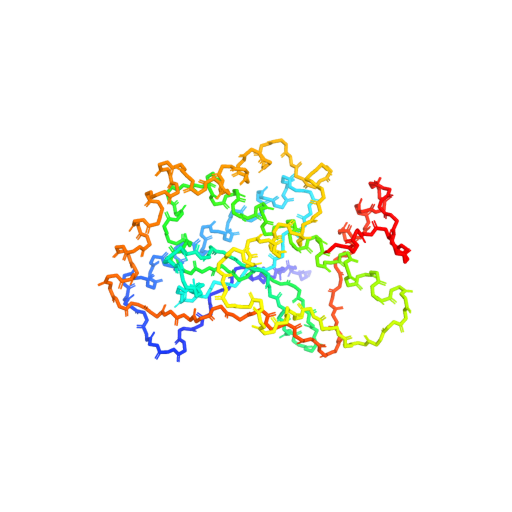E A CA 1
ATOM 1819 C C . ILE A 1 237 ? 21.151 1.032 -6.718 1.00 44.06 237 ILE A C 1
ATOM 1821 O O . ILE A 1 237 ? 21.904 0.078 -6.496 1.00 44.06 237 ILE A O 1
ATOM 1825 N N . PRO A 1 238 ? 21.204 2.172 -6.002 1.00 36.25 238 PRO A N 1
ATOM 1826 C CA . PRO A 1 238 ? 22.149 2.355 -4.912 1.00 36.25 238 PRO A CA 1
ATOM 1827 C C . PRO A 1 238 ? 22.012 1.215 -3.903 1.00 36.25 238 PRO A C 1
ATOM 1829 O O . PRO A 1 238 ? 20.958 1.022 -3.304 1.00 36.25 238 PRO A O 1
ATOM 1832 N N . HIS A 1 239 ? 23.091 0.461 -3.705 1.00 36.62 239 HIS A N 1
ATOM 1833 C CA . HIS A 1 239 ? 23.290 -0.225 -2.441 1.00 36.62 239 HIS A CA 1
ATOM 1834 C C . HIS A 1 239 ? 23.640 0.868 -1.435 1.00 36.62 239 HIS A C 1
ATOM 1836 O O . HIS A 1 239 ? 24.763 1.377 -1.447 1.00 36.62 239 HIS A O 1
ATOM 1842 N N . ARG A 1 240 ? 22.674 1.291 -0.629 1.00 39.78 240 ARG A N 1
ATOM 1843 C CA . ARG A 1 240 ? 22.970 1.924 0.650 1.00 39.78 240 ARG A CA 1
ATOM 1844 C C . ARG A 1 240 ? 22.260 1.135 1.725 1.00 39.78 240 ARG A C 1
ATOM 1846 O O . ARG A 1 240 ? 21.067 0.838 1.513 1.00 39.78 240 ARG A O 1
#

pLDDT: mean 82.1, std 16.47, range [27.75, 97.75]

Foldseek 3Di:
DDDPPVPPPQLEAEDQDPPDHDDPVLVVLLVVLSVVVSVCQVVVCVQQVHRQHREYEYAAFEDQAPDLATDQKAWAWDADPQEIEIYIYGYSLNSSLCSVPVLLVLLSSLLRQQLNLLVLLVVLLCVVVVHDQKDWQFDDPVLSNDPVSVVVVSVLSGDPSPLRHDPSNVVSNVVNVPCVDPSVVSSSVSSCVVAVVVPGHYDYDGRGHIGHGHYDHRVVSVVSCVVVVQDSYPPRRDPD

Radius of gyration: 18.16 Å; chains: 1; bounding box: 46×39×53 Å

Secondary structure (DSSP, 8-state):
----------SEEEPP-SSSPPPHHHHHHHHHHHHHHHHHHHHHHHHHTSPPPPEEEESSEEE-TT--PBP-EEEEEEEETTEEEEEEEEEHHHHHHGGG-HHHHHHHHHHHHHHHHHHHHHHHHHHHTT--SEEE-PPPGGGTT-HHHHHHHHHHT---STTTS-HHHHHHHHHHH-TTSHHHHHHHHHHHHHTGGGT--EEE-----EEESEE---HHHHHHHHHTT---STT-S---

Sequence (240 aa):
MATHMKALVDKVTIEPSLLTPLPESVAVALKRQATALQERLPLLDAELGLVYPPIDVLPVLMETPGNVGAIHARMSLKSFAGITRIAVEMFAPSLIALADNQDLLDGTLAHEFLHYVWSTLRIAQWRALGHPDVLDLSASPDYEALDENYKSLDHAAQVPVEGWLTPRLQCLMMRAEDETSDESRSLQESIVDGWVLRDLPSRPLSLRCKFNGKLAIDAGIVKRAQELGLVLTAGAIPHR